Protein AF-A0AAQ3LF01-F1 (afdb_monomer)

Secondary structure (DSSP, 8-state):
---SSSHHHHHTTGGG---------EEEEEEEEE--B-TTSSSBPPTT-EEEEEEESSSS-S--TTTTTT-B-STT-B-SSSS-EEEEEEEEEEESEEEEEEEEEEEEPPTT--TT-EEEEEEESS--TTPBP-TT--EEEE---S--GGGT-SB-SBPPPTT-EEEEP---S---TT---------EEEEEEPPHHHHHHHHHHHHHHHHHHHHHH-

Solvent-accessible surface area (backbone atoms only — not comparable to full-atom values): 11970 Å² total; per-residue (Å²): 140,92,81,79,81,64,70,66,63,59,62,63,56,69,69,66,71,60,81,81,66,76,61,61,47,32,38,28,43,30,43,76,46,37,33,40,34,31,67,85,38,88,45,64,33,56,76,54,16,24,32,36,34,33,34,30,53,79,76,85,64,86,60,47,88,72,47,32,46,71,23,46,46,40,59,79,33,38,40,28,53,86,56,27,31,24,62,40,66,45,48,26,38,85,58,100,39,27,17,40,69,39,67,81,41,76,31,73,52,62,91,75,67,56,72,61,32,40,36,37,38,39,38,34,56,80,44,37,73,65,35,63,38,47,91,86,66,57,59,45,74,49,71,47,87,59,57,40,54,89,15,57,12,74,29,33,41,42,41,63,50,73,59,36,75,38,19,26,50,53,78,33,86,60,50,53,53,89,60,79,92,67,95,39,62,28,61,28,48,37,34,22,46,61,55,67,46,62,61,52,50,54,51,51,52,50,52,54,52,50,54,55,50,53,67,74,74,111

Foldseek 3Di:
DPDDPPVVVVVVVVVPPPPPPPFFKKKKWFWKWAADDFQAASHFFDWQFKKWKKWALPPPDQADLVQQAFWFQEAQTAGNDRRTGTQDIFTWDPPVTTITGRDTDITGDDPRADFFIAMKMKTWRPHHHRDGHHRPTGIDMDFFQDQLVQQVWPGGRTHHDAQDWTFYGDADNHDGHPDDGDGHYGGITIGIHHGPSVVCVVVVVVVVVVVVVVVVVD

Structure (mmCIF, N/CA/C/O backbone):
data_AF-A0AAQ3LF01-F1
#
_entry.id   AF-A0AAQ3LF01-F1
#
loop_
_atom_site.group_PDB
_atom_site.id
_atom_site.type_sy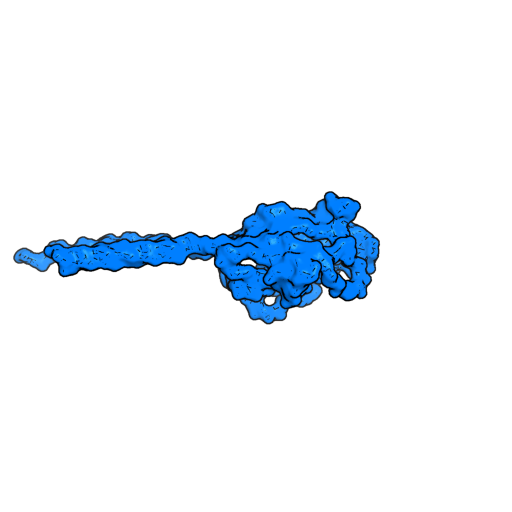mbol
_atom_site.label_atom_id
_atom_site.label_alt_id
_atom_site.label_comp_id
_atom_site.label_asym_id
_atom_site.label_entity_id
_atom_site.label_seq_id
_atom_site.pdbx_PDB_ins_code
_atom_site.Cartn_x
_atom_site.Cartn_y
_atom_site.Cartn_z
_atom_site.occupancy
_atom_site.B_iso_or_equiv
_atom_site.auth_seq_id
_atom_site.auth_comp_id
_atom_site.auth_asym_id
_atom_site.auth_atom_id
_atom_site.pdbx_PDB_model_num
ATOM 1 N N . MET A 1 1 ? -46.010 -28.995 45.633 1.00 47.44 1 MET A N 1
ATOM 2 C CA . MET A 1 1 ? -45.807 -28.608 44.215 1.00 47.44 1 MET A CA 1
ATOM 3 C C . MET A 1 1 ? -44.805 -27.458 44.168 1.00 47.44 1 MET A C 1
ATOM 5 O O . MET A 1 1 ? -45.157 -26.410 44.673 1.00 47.44 1 MET A O 1
ATOM 9 N N . ASN A 1 2 ? -43.569 -27.646 43.674 1.00 51.06 2 ASN A N 1
ATOM 10 C CA . ASN A 1 2 ? -42.539 -26.577 43.636 1.00 51.06 2 ASN A CA 1
ATOM 11 C C . ASN A 1 2 ? -41.349 -26.904 42.687 1.00 51.06 2 ASN A C 1
ATOM 13 O O . ASN A 1 2 ? -40.192 -26.829 43.082 1.00 51.06 2 ASN A O 1
ATOM 17 N N . LYS A 1 3 ? -41.607 -27.328 41.436 1.00 50.34 3 LYS A N 1
ATOM 18 C CA . LYS A 1 3 ? -40.540 -27.738 40.482 1.00 50.34 3 LYS A CA 1
ATOM 19 C C . LYS A 1 3 ? -40.543 -27.039 39.107 1.00 50.34 3 LYS A C 1
ATOM 21 O O . LYS A 1 3 ? -39.706 -27.352 38.274 1.00 50.34 3 LYS A O 1
ATOM 26 N N . VAL A 1 4 ? -41.438 -26.077 38.859 1.00 51.38 4 VAL A N 1
ATOM 27 C CA . VAL A 1 4 ? -41.688 -25.543 37.496 1.00 51.38 4 VAL A CA 1
ATOM 28 C C . VAL A 1 4 ? -40.898 -24.258 37.164 1.00 51.38 4 VAL A C 1
ATOM 30 O O . VAL A 1 4 ? -40.782 -23.889 36.003 1.00 51.38 4 VAL A O 1
ATOM 33 N N . ARG A 1 5 ? -40.300 -23.565 38.147 1.00 50.50 5 ARG A N 1
ATOM 34 C CA . ARG A 1 5 ? -39.713 -22.219 37.935 1.00 50.50 5 ARG A CA 1
ATOM 35 C C . ARG A 1 5 ? -38.258 -22.169 37.435 1.00 50.50 5 ARG A C 1
ATOM 37 O O . ARG A 1 5 ? -37.774 -21.080 37.156 1.00 50.50 5 ARG A O 1
ATOM 44 N N . ILE A 1 6 ? -37.564 -23.303 37.304 1.00 50.16 6 ILE A N 1
ATOM 45 C CA . ILE A 1 6 ? -36.126 -23.331 36.954 1.00 50.16 6 ILE A CA 1
ATOM 46 C C . ILE A 1 6 ? -35.879 -23.357 35.431 1.00 50.16 6 ILE A C 1
ATOM 48 O O . ILE A 1 6 ? -34.899 -22.785 34.963 1.00 50.16 6 ILE A O 1
ATOM 52 N N . PHE A 1 7 ? -36.787 -23.931 34.634 1.00 43.47 7 PHE A N 1
ATOM 53 C CA . PHE A 1 7 ? -36.556 -24.149 33.195 1.00 43.47 7 PHE A CA 1
ATOM 54 C C . PHE A 1 7 ? -36.554 -22.879 32.321 1.00 43.47 7 PHE A C 1
ATOM 56 O O . PHE A 1 7 ? -35.960 -22.879 31.248 1.00 43.47 7 PHE A O 1
ATOM 63 N N . ILE A 1 8 ? -37.172 -21.781 32.770 1.00 48.31 8 ILE A N 1
ATOM 64 C CA . ILE A 1 8 ? -37.288 -20.544 31.970 1.00 48.31 8 ILE A CA 1
ATOM 65 C C . ILE A 1 8 ? -36.003 -19.694 32.026 1.00 48.31 8 ILE A C 1
ATOM 67 O O . ILE A 1 8 ? -35.720 -18.943 31.097 1.00 48.31 8 ILE A O 1
ATOM 71 N N . VAL A 1 9 ? -35.188 -19.823 33.081 1.00 45.91 9 VAL A N 1
ATOM 72 C CA . VAL A 1 9 ? -33.978 -18.995 33.257 1.00 45.91 9 VAL A CA 1
ATOM 73 C C . VAL A 1 9 ? -32.839 -19.433 32.329 1.00 45.91 9 VAL A C 1
ATOM 75 O O . VAL A 1 9 ? -32.085 -18.590 31.855 1.00 45.91 9 VAL A O 1
ATOM 78 N N . VAL A 1 10 ? -32.740 -20.729 32.016 1.00 44.75 10 VAL A N 1
ATOM 79 C CA . VAL A 1 10 ? -31.671 -21.271 31.156 1.00 44.75 10 VAL A CA 1
ATOM 80 C C . VAL A 1 10 ? -31.898 -20.914 29.682 1.00 44.75 10 VAL A C 1
ATOM 82 O O . VAL A 1 10 ? -30.961 -20.530 28.990 1.00 44.75 10 VAL A O 1
ATOM 85 N N . SER A 1 11 ? -33.148 -20.949 29.205 1.00 43.66 11 SER A N 1
ATOM 86 C CA . SER A 1 11 ? -33.450 -20.688 27.788 1.00 43.66 11 SER A CA 1
ATOM 87 C C . SER A 1 11 ? -33.243 -19.227 27.364 1.00 43.66 11 SER A C 1
ATOM 89 O O . SER A 1 11 ? -33.043 -18.968 26.182 1.00 43.66 11 SER A O 1
ATOM 91 N N . ALA A 1 12 ? -33.267 -18.278 28.307 1.00 45.38 12 ALA A N 1
ATOM 92 C CA . ALA A 1 12 ? -32.957 -16.872 28.041 1.00 45.38 12 ALA A CA 1
ATOM 93 C C . ALA A 1 12 ? -31.443 -16.596 27.939 1.00 45.38 12 ALA A C 1
ATOM 95 O O . ALA A 1 12 ? -31.053 -15.566 27.398 1.00 45.38 12 ALA A O 1
ATOM 96 N N . LEU A 1 13 ? -30.594 -17.504 28.436 1.00 43.69 13 LEU A N 1
ATOM 97 C CA . LEU A 1 13 ? -29.137 -17.359 28.390 1.00 43.69 13 LEU A CA 1
ATOM 98 C C . LEU A 1 13 ? -28.559 -17.812 27.036 1.00 43.69 13 LEU A C 1
ATOM 100 O O . LEU A 1 13 ? -27.610 -17.213 26.543 1.00 43.69 13 LEU A O 1
ATOM 104 N N . CYS A 1 14 ? -29.169 -18.811 26.386 1.00 44.84 14 CYS A N 1
ATOM 105 C CA . CYS A 1 14 ? -28.738 -19.290 25.064 1.00 44.84 14 CYS A CA 1
ATOM 106 C C . CYS A 1 14 ? -29.058 -18.326 23.906 1.00 44.84 14 CYS A C 1
ATOM 108 O O . CYS A 1 14 ? -28.430 -18.422 22.858 1.00 44.84 14 CYS A O 1
ATOM 110 N N . ALA A 1 15 ? -29.987 -17.380 24.085 1.00 46.41 15 ALA A N 1
ATOM 111 C CA . ALA A 1 15 ? -30.267 -16.331 23.096 1.00 46.41 15 ALA A CA 1
ATOM 112 C C . ALA A 1 15 ? -29.264 -15.157 23.151 1.00 46.41 15 ALA A C 1
ATOM 114 O O . ALA A 1 15 ? -29.342 -14.248 22.331 1.00 46.41 15 ALA A O 1
ATOM 115 N N . ALA A 1 16 ? -28.327 -15.173 24.109 1.00 47.78 16 ALA A N 1
ATOM 116 C CA . ALA A 1 16 ? -27.256 -14.187 24.247 1.00 47.78 16 ALA A CA 1
ATOM 117 C C . ALA A 1 16 ? -25.940 -14.614 23.564 1.00 47.78 16 ALA A C 1
ATOM 119 O O . ALA A 1 16 ? -24.917 -13.961 23.761 1.00 47.78 16 ALA A O 1
ATOM 120 N N . PHE A 1 17 ? -25.972 -15.637 22.698 1.00 48.19 17 PHE A N 1
ATOM 121 C CA . PHE A 1 17 ? -25.045 -15.713 21.561 1.00 48.19 17 PHE A CA 1
ATOM 122 C C . PHE A 1 17 ? -25.410 -14.600 20.564 1.00 48.19 17 PHE A C 1
ATOM 124 O O . PHE A 1 17 ? -25.912 -14.837 19.466 1.00 48.19 17 PHE A O 1
ATOM 131 N N . ALA A 1 18 ? -25.190 -13.353 20.988 1.00 52.19 18 ALA A N 1
ATOM 132 C CA . ALA A 1 18 ? -25.057 -12.248 20.060 1.00 52.19 18 ALA A CA 1
ATOM 133 C C . ALA A 1 18 ? -23.929 -12.628 19.101 1.00 52.19 18 ALA A C 1
ATOM 135 O O . ALA A 1 18 ? -22.863 -13.052 19.553 1.00 52.19 18 ALA A O 1
ATOM 136 N N . ALA A 1 19 ? -24.180 -12.519 17.797 1.00 49.56 19 ALA A N 1
ATOM 137 C CA . ALA A 1 19 ? -23.127 -12.689 16.815 1.00 49.56 19 ALA A CA 1
ATOM 138 C C . ALA A 1 19 ? -22.004 -11.713 17.180 1.00 49.56 19 ALA A C 1
ATOM 140 O O . ALA A 1 19 ? -22.209 -10.496 17.162 1.00 49.56 19 ALA A O 1
ATOM 141 N N . ILE A 1 20 ? -20.843 -12.258 17.549 1.00 53.09 20 ILE A N 1
ATOM 142 C CA . ILE A 1 20 ? -19.604 -11.494 17.610 1.00 53.09 20 ILE A CA 1
ATOM 143 C C . ILE A 1 20 ? -19.247 -11.246 16.150 1.00 53.09 20 ILE A C 1
ATOM 145 O O . ILE A 1 20 ? -18.469 -11.976 15.546 1.00 53.09 20 ILE A O 1
ATOM 149 N N . ASN A 1 21 ? -19.911 -10.251 15.567 1.00 52.84 21 ASN A N 1
ATOM 150 C CA . ASN A 1 21 ? -19.419 -9.607 14.373 1.00 52.84 21 ASN A CA 1
ATOM 151 C C . ASN A 1 21 ? -18.130 -8.932 14.830 1.00 52.84 21 ASN A C 1
ATOM 153 O O . ASN A 1 21 ? -18.184 -7.888 15.484 1.00 52.84 21 ASN A O 1
ATOM 157 N N . THR A 1 22 ? -16.996 -9.573 14.556 1.00 56.66 22 THR A N 1
ATOM 158 C CA . THR A 1 22 ? -15.714 -8.883 14.495 1.00 56.66 22 THR A CA 1
ATOM 159 C C . THR A 1 22 ? -15.931 -7.733 13.527 1.00 56.66 22 THR A C 1
ATOM 161 O O . THR A 1 22 ? -16.171 -7.951 12.338 1.00 56.66 22 THR A O 1
ATOM 164 N N . ALA A 1 23 ? -15.994 -6.512 14.054 1.00 59.47 23 ALA A N 1
ATOM 165 C CA . ALA A 1 23 ? -15.881 -5.373 13.174 1.00 59.47 23 ALA A CA 1
ATOM 166 C C . ALA A 1 23 ? -14.466 -5.431 12.599 1.00 59.47 23 ALA A C 1
ATOM 168 O O . ALA A 1 23 ? -13.527 -5.833 13.279 1.00 59.47 23 ALA A O 1
ATOM 169 N N . GLN A 1 24 ? -14.368 -5.149 11.311 1.00 66.88 24 GLN A N 1
ATOM 170 C CA . GLN A 1 24 ? -13.097 -5.013 10.631 1.00 66.88 24 GLN A CA 1
ATOM 171 C C . GLN A 1 24 ? -12.939 -3.525 10.374 1.00 66.88 24 GLN A C 1
ATOM 173 O O . GLN A 1 24 ? -13.853 -2.892 9.826 1.00 66.88 24 GLN A O 1
ATOM 178 N N . ALA A 1 25 ? -11.817 -2.965 10.811 1.00 72.50 25 ALA A N 1
ATOM 179 C CA . ALA A 1 25 ? -11.461 -1.599 10.487 1.00 72.50 25 ALA A CA 1
ATOM 180 C C . ALA A 1 25 ? -11.386 -1.437 8.958 1.00 72.50 25 ALA A C 1
ATOM 182 O O . ALA A 1 25 ? -10.951 -2.330 8.228 1.00 72.50 25 ALA A O 1
ATOM 183 N N . ILE A 1 26 ? -11.846 -0.291 8.459 1.00 76.12 26 ILE A N 1
ATOM 184 C CA . ILE A 1 26 ? -11.789 0.045 7.033 1.00 76.12 26 ILE A CA 1
ATOM 185 C C . ILE A 1 26 ? -10.922 1.284 6.898 1.00 76.12 26 ILE A C 1
ATOM 187 O O . ILE A 1 26 ? -11.246 2.313 7.489 1.00 76.12 26 ILE A O 1
ATOM 191 N N . VAL A 1 27 ? -9.871 1.201 6.089 1.00 75.06 27 VAL A N 1
ATOM 192 C CA . VAL A 1 27 ? -9.033 2.338 5.701 1.00 75.06 27 VAL A CA 1
ATOM 193 C C . VAL A 1 27 ? -9.323 2.662 4.242 1.00 75.06 27 VAL A C 1
ATOM 195 O O . VAL A 1 27 ? -9.198 1.798 3.378 1.00 75.06 27 VAL A O 1
ATOM 198 N N . SER A 1 28 ? -9.722 3.898 3.936 1.00 74.12 28 SER A N 1
ATOM 199 C CA . SER A 1 28 ? -9.759 4.348 2.539 1.00 74.12 28 SER A CA 1
ATOM 200 C C . SER A 1 28 ? -8.412 4.923 2.121 1.00 74.12 28 SER A C 1
ATOM 202 O O . SER A 1 28 ? -7.789 5.624 2.907 1.00 74.12 28 SER A O 1
ATOM 204 N N . PHE A 1 29 ? -7.971 4.629 0.900 1.00 69.88 29 PHE A N 1
ATOM 205 C CA . PHE A 1 29 ? -6.814 5.255 0.263 1.00 69.88 29 PHE A CA 1
ATOM 206 C C . PHE A 1 29 ? -7.295 6.079 -0.934 1.00 69.88 29 PHE A C 1
ATOM 208 O O . PHE A 1 29 ? -8.086 5.591 -1.745 1.00 69.88 29 PHE A O 1
ATOM 215 N N . GLN A 1 30 ? -6.808 7.311 -1.070 1.00 74.19 30 GLN A N 1
ATOM 216 C CA . GLN A 1 30 ? -7.073 8.173 -2.223 1.00 74.19 30 GLN A CA 1
ATOM 217 C C . GLN A 1 30 ? -5.814 8.962 -2.574 1.00 74.19 30 GLN A C 1
ATOM 219 O O . GLN A 1 30 ? -5.325 9.710 -1.734 1.00 74.19 30 GLN A O 1
ATOM 224 N N . GLY A 1 31 ? -5.324 8.848 -3.808 1.00 67.25 31 GLY A N 1
ATOM 225 C CA . GLY A 1 31 ? -4.137 9.576 -4.255 1.00 67.25 31 GLY A CA 1
ATOM 226 C C . GLY A 1 31 ? -3.801 9.354 -5.727 1.00 67.25 31 GLY A C 1
ATOM 227 O O . GLY A 1 31 ? -4.332 8.452 -6.368 1.00 67.25 31 GLY A O 1
ATOM 228 N N . GLN A 1 32 ? -2.910 10.173 -6.275 1.00 66.50 32 GLN A N 1
ATOM 229 C CA . GLN A 1 32 ? -2.355 9.996 -7.616 1.00 66.50 32 GLN A CA 1
ATOM 230 C C . GLN A 1 32 ? -0.847 10.154 -7.536 1.00 66.50 32 GLN A C 1
ATOM 232 O O . GLN A 1 32 ? -0.340 11.081 -6.913 1.00 66.50 32 GLN A O 1
ATOM 237 N N . PHE A 1 33 ? -0.144 9.230 -8.170 1.00 73.31 33 PHE A N 1
ATOM 238 C CA . PHE A 1 33 ? 1.301 9.115 -8.123 1.00 73.31 33 PHE A CA 1
ATOM 239 C C . PHE A 1 33 ? 1.759 9.064 -9.578 1.00 73.31 33 PHE A C 1
ATOM 241 O O . PHE A 1 33 ? 1.265 8.227 -10.320 1.00 73.31 33 PHE A O 1
ATOM 248 N N . ALA A 1 34 ? 2.659 9.930 -10.028 1.00 64.94 34 ALA A N 1
ATOM 249 C CA . ALA A 1 34 ? 3.043 10.003 -11.441 1.00 64.94 34 ALA A CA 1
ATOM 250 C C . ALA A 1 34 ? 4.561 10.048 -11.604 1.00 64.94 34 ALA A C 1
ATOM 252 O O . ALA A 1 34 ? 5.263 10.437 -10.672 1.00 64.94 34 ALA A O 1
ATOM 253 N N . ASN A 1 35 ? 5.044 9.756 -12.815 1.00 68.50 35 ASN A N 1
ATOM 254 C CA . ASN A 1 35 ? 6.462 9.806 -13.188 1.00 68.50 35 ASN A CA 1
ATOM 255 C C . ASN A 1 35 ? 7.287 8.724 -12.455 1.00 68.50 35 ASN A C 1
ATOM 257 O O . ASN A 1 35 ? 8.313 8.999 -11.823 1.00 68.50 35 ASN A O 1
ATOM 261 N N . PHE A 1 36 ? 6.795 7.482 -12.519 1.00 70.69 36 PHE A N 1
ATOM 262 C CA . PHE A 1 36 ? 7.560 6.301 -12.115 1.00 70.69 36 PHE A CA 1
ATOM 263 C C . PHE A 1 36 ? 8.457 5.861 -13.256 1.00 70.69 36 PHE A C 1
ATOM 265 O O . PHE A 1 36 ? 8.028 5.826 -14.409 1.00 70.69 36 PHE A O 1
ATOM 272 N N . PHE A 1 37 ? 9.663 5.446 -12.899 1.00 68.94 37 PHE A N 1
ATOM 273 C CA . PHE A 1 37 ? 10.651 4.914 -13.820 1.00 68.94 37 PHE A CA 1
ATOM 274 C C . PHE A 1 37 ? 10.965 3.460 -13.455 1.00 68.94 37 PHE A C 1
ATOM 276 O O . PHE A 1 37 ? 10.740 3.033 -12.317 1.00 68.94 37 PHE A O 1
ATOM 283 N N . GLU A 1 38 ? 11.475 2.703 -14.421 1.00 74.06 38 GLU A N 1
ATOM 284 C CA . GLU A 1 38 ? 12.103 1.397 -14.189 1.00 74.06 38 GLU A CA 1
ATOM 285 C C . GLU A 1 38 ? 13.189 1.516 -13.102 1.00 74.06 38 GLU A C 1
ATOM 287 O O . GLU A 1 38 ? 13.920 2.504 -13.061 1.00 74.06 38 GLU A O 1
ATOM 292 N N . SER A 1 39 ? 13.340 0.530 -12.211 1.00 65.88 39 SER A N 1
ATOM 293 C CA . SER A 1 39 ? 14.222 0.627 -11.030 1.00 65.88 39 SER A CA 1
ATOM 294 C C . SER A 1 39 ? 15.703 0.835 -11.366 1.00 65.88 39 SER A C 1
ATOM 296 O O . SER A 1 39 ? 16.489 1.231 -10.499 1.00 65.88 39 SER A O 1
ATOM 298 N N . ASN A 1 40 ? 16.089 0.578 -12.618 1.00 68.62 40 ASN A N 1
ATOM 299 C CA . ASN A 1 40 ? 17.456 0.632 -13.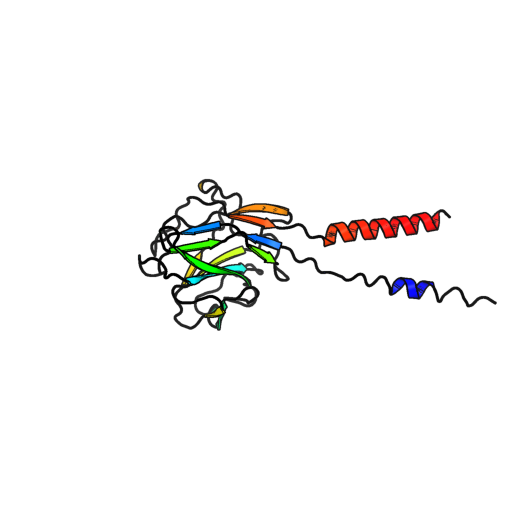117 1.00 68.62 40 ASN A CA 1
ATOM 300 C C . ASN A 1 40 ? 17.653 1.548 -14.353 1.00 68.62 40 ASN A C 1
ATOM 302 O O . ASN A 1 40 ? 18.806 1.761 -14.743 1.00 68.62 40 ASN A O 1
ATOM 306 N N . THR A 1 41 ? 16.597 2.139 -14.940 1.00 70.44 41 THR A N 1
ATOM 307 C CA . THR A 1 41 ? 16.708 3.084 -16.074 1.00 70.44 41 THR A CA 1
ATOM 308 C C . THR A 1 41 ? 15.884 4.368 -15.893 1.00 70.44 41 THR A C 1
ATOM 310 O O . THR A 1 41 ? 14.932 4.427 -15.129 1.00 70.44 41 THR A O 1
ATOM 313 N N . THR A 1 42 ? 16.207 5.430 -16.638 1.00 72.56 42 THR A N 1
ATOM 314 C CA . THR A 1 42 ? 15.365 6.642 -16.709 1.00 72.56 42 THR A CA 1
ATOM 315 C C . THR A 1 42 ? 14.217 6.500 -17.720 1.00 72.56 42 THR A C 1
ATOM 317 O O . THR A 1 42 ? 13.840 7.487 -18.352 1.00 72.56 42 THR A O 1
ATOM 320 N N . THR A 1 43 ? 13.721 5.283 -17.948 1.00 80.75 43 THR A N 1
ATOM 321 C CA . THR A 1 43 ? 12.565 5.004 -18.812 1.00 80.75 43 THR A CA 1
ATOM 322 C C . THR A 1 43 ? 11.312 4.961 -17.953 1.00 80.75 43 THR A C 1
ATOM 324 O O . THR A 1 43 ? 11.320 4.324 -16.900 1.00 80.75 43 THR A O 1
ATOM 327 N N . ASP A 1 44 ? 10.253 5.643 -18.387 1.00 83.00 44 ASP A N 1
ATOM 328 C CA . ASP A 1 44 ? 8.935 5.567 -17.762 1.00 83.00 44 ASP A CA 1
ATOM 329 C C . ASP A 1 44 ? 8.511 4.104 -17.583 1.00 83.00 44 ASP A C 1
ATOM 331 O O . ASP A 1 44 ? 8.657 3.280 -18.491 1.00 83.00 44 ASP A O 1
ATOM 335 N N . LEU A 1 45 ? 7.933 3.800 -16.424 1.00 86.94 45 LEU A N 1
ATOM 336 C CA . LEU A 1 45 ? 7.388 2.486 -16.114 1.00 86.94 45 LEU A CA 1
ATOM 337 C C . LEU A 1 45 ? 6.383 2.052 -17.213 1.00 86.94 45 LEU A C 1
ATOM 339 O O . LEU A 1 45 ? 5.641 2.895 -17.727 1.00 86.94 45 LEU A O 1
ATOM 343 N N . PRO A 1 46 ? 6.289 0.765 -17.593 1.00 91.62 46 PRO A N 1
ATOM 344 C CA . PRO A 1 46 ? 5.281 0.335 -18.561 1.00 91.62 46 PRO A CA 1
ATOM 345 C C . PRO A 1 46 ? 3.843 0.525 -18.046 1.00 91.62 46 PRO A C 1
ATOM 347 O O . PRO A 1 46 ? 3.587 0.493 -16.843 1.00 91.62 46 PRO A O 1
ATOM 350 N N . LEU A 1 47 ? 2.878 0.709 -18.953 1.00 94.06 47 LEU A N 1
ATOM 351 C CA . LEU A 1 47 ? 1.452 0.821 -18.608 1.00 94.06 47 LEU A CA 1
ATOM 352 C C . LEU A 1 47 ? 0.832 -0.547 -18.269 1.00 94.06 47 LEU A C 1
ATOM 354 O O . LEU A 1 47 ? 1.140 -1.550 -18.913 1.00 94.06 47 LEU A O 1
ATOM 358 N N . GLY A 1 48 ? -0.101 -0.573 -17.313 1.00 95.19 48 GLY A N 1
ATOM 359 C CA . GLY A 1 48 ? -0.814 -1.776 -16.873 1.00 95.19 48 GLY A CA 1
ATOM 360 C C . GLY A 1 48 ? -0.057 -2.674 -15.884 1.00 95.19 48 GLY A C 1
ATOM 361 O O . GLY A 1 48 ? -0.556 -3.752 -15.560 1.00 95.19 48 GLY A O 1
ATOM 362 N N . VAL A 1 49 ? 1.117 -2.260 -15.397 1.00 95.50 49 VAL A N 1
ATOM 363 C CA . VAL A 1 49 ? 1.900 -3.024 -14.408 1.00 95.50 49 VAL A CA 1
ATOM 364 C C . VAL A 1 49 ? 1.416 -2.763 -12.981 1.00 95.50 49 VAL A C 1
ATOM 366 O O . VAL A 1 49 ? 0.695 -1.802 -12.724 1.00 95.50 49 VAL A O 1
ATOM 369 N N . ALA A 1 50 ? 1.767 -3.643 -12.049 1.00 95.69 50 ALA A N 1
ATOM 370 C CA . ALA A 1 50 ? 1.247 -3.654 -10.691 1.00 95.69 50 ALA A CA 1
ATOM 371 C C . ALA A 1 50 ? 1.997 -2.699 -9.750 1.00 95.69 50 ALA A C 1
ATOM 373 O O . ALA A 1 50 ? 3.222 -2.747 -9.624 1.00 95.69 50 ALA A O 1
ATOM 374 N N . GLY A 1 51 ? 1.219 -1.906 -9.020 1.00 93.62 51 GLY A N 1
ATOM 375 C CA . GLY A 1 51 ? 1.605 -1.227 -7.790 1.00 93.62 51 GLY A CA 1
ATOM 376 C C . GLY A 1 51 ? 0.851 -1.846 -6.615 1.00 93.62 51 GLY A C 1
ATOM 377 O O . GLY A 1 51 ? -0.303 -2.248 -6.764 1.00 93.62 51 GLY A O 1
ATOM 378 N N . VAL A 1 52 ? 1.492 -1.975 -5.459 1.00 94.00 52 VAL A N 1
ATOM 379 C CA . VAL A 1 52 ? 1.006 -2.805 -4.350 1.00 94.00 52 VAL A CA 1
ATOM 380 C C . VAL A 1 52 ? 1.232 -2.088 -3.025 1.00 94.00 52 VAL A C 1
ATOM 382 O O . VAL A 1 52 ? 2.375 -1.842 -2.642 1.00 94.00 52 VAL A O 1
ATOM 385 N N . PHE A 1 53 ? 0.146 -1.778 -2.315 1.00 93.19 53 PHE A N 1
ATOM 386 C CA . PHE A 1 53 ? 0.208 -1.299 -0.932 1.00 93.19 53 PHE A CA 1
ATOM 387 C C . PHE A 1 53 ? 0.331 -2.486 0.001 1.00 93.19 53 PHE A C 1
ATOM 389 O O . PHE A 1 53 ? -0.458 -3.426 -0.098 1.00 93.19 53 PHE A O 1
ATOM 396 N N . VAL A 1 54 ? 1.298 -2.418 0.905 1.00 94.56 54 VAL A N 1
ATOM 397 C CA . VAL A 1 54 ? 1.607 -3.465 1.876 1.00 94.56 54 VAL A CA 1
ATOM 398 C C . VAL A 1 54 ? 1.639 -2.844 3.263 1.00 94.56 54 VAL A C 1
ATOM 400 O O . VAL A 1 54 ? 2.107 -1.715 3.407 1.00 94.56 54 VAL A O 1
ATOM 403 N N . VAL A 1 55 ? 1.156 -3.571 4.265 1.00 95.81 55 VAL A N 1
ATOM 404 C CA . VAL A 1 55 ? 1.321 -3.223 5.680 1.00 95.81 55 VAL A CA 1
ATOM 405 C C . VAL A 1 55 ? 2.157 -4.280 6.389 1.00 95.81 55 VAL A C 1
ATOM 407 O O . VAL A 1 55 ? 1.906 -5.472 6.217 1.00 95.81 55 VAL A O 1
ATOM 410 N N . ASP A 1 56 ? 3.136 -3.843 7.173 1.00 96.44 56 ASP A N 1
ATOM 411 C CA . ASP A 1 56 ? 3.895 -4.689 8.091 1.00 96.44 56 ASP A CA 1
ATOM 412 C C . ASP A 1 56 ? 3.207 -4.694 9.464 1.00 96.44 56 ASP A C 1
ATOM 414 O O . ASP A 1 56 ? 3.181 -3.681 10.162 1.00 96.44 56 ASP A O 1
ATOM 418 N N . LYS A 1 57 ? 2.658 -5.857 9.834 1.00 95.50 57 LYS A N 1
ATOM 419 C CA . LYS A 1 57 ? 1.935 -6.101 11.096 1.00 95.50 57 LYS A CA 1
ATOM 420 C C . LYS A 1 57 ? 2.837 -6.334 12.310 1.00 95.50 57 LYS A C 1
ATOM 422 O O . LYS A 1 57 ? 2.361 -6.342 13.442 1.00 95.50 57 LYS A O 1
ATOM 427 N N . ASN A 1 58 ? 4.113 -6.646 12.089 1.00 94.50 58 ASN A N 1
ATOM 428 C CA . ASN A 1 58 ? 5.032 -7.096 13.138 1.00 94.50 58 ASN A CA 1
ATOM 429 C C . ASN A 1 58 ? 6.163 -6.093 13.411 1.00 94.50 58 ASN A C 1
ATOM 431 O O . ASN A 1 58 ? 6.808 -6.185 14.461 1.00 94.50 58 ASN A O 1
ATOM 435 N N . GLY A 1 59 ? 6.410 -5.154 12.494 1.00 93.62 59 GLY A N 1
ATOM 436 C CA . GLY A 1 59 ? 7.517 -4.201 12.570 1.00 93.62 59 GLY A CA 1
ATOM 437 C C . GLY A 1 59 ? 8.883 -4.857 12.343 1.00 93.62 59 GLY A C 1
ATOM 438 O O . GLY A 1 59 ? 9.876 -4.418 12.932 1.00 93.62 59 GLY A O 1
ATOM 439 N N . ASP A 1 60 ? 8.943 -5.941 11.559 1.00 91.62 60 ASP A N 1
ATOM 440 C CA . ASP A 1 60 ? 10.196 -6.613 11.175 1.00 91.62 60 ASP A CA 1
ATOM 441 C C . ASP A 1 60 ? 10.728 -6.174 9.793 1.00 91.62 60 ASP A C 1
ATOM 443 O O . ASP A 1 60 ? 11.888 -6.439 9.449 1.00 91.62 60 ASP A O 1
ATOM 447 N N . GLY A 1 61 ? 9.931 -5.388 9.069 1.00 92.12 61 GLY A N 1
ATOM 448 C CA . GLY A 1 61 ? 10.231 -4.735 7.807 1.00 92.12 61 GLY A CA 1
ATOM 449 C C . GLY A 1 61 ? 9.671 -5.460 6.581 1.00 92.12 61 GLY A C 1
ATOM 450 O O . GLY A 1 61 ? 9.275 -6.620 6.595 1.00 92.12 61 GLY A O 1
ATOM 451 N N . PHE A 1 62 ? 9.734 -4.781 5.436 1.00 91.69 62 PHE A N 1
ATOM 452 C CA . PHE A 1 62 ? 9.180 -5.251 4.156 1.00 91.69 62 PHE A CA 1
ATOM 453 C C . PHE A 1 62 ? 10.048 -6.308 3.433 1.00 91.69 62 PHE A C 1
ATOM 455 O O . PHE A 1 62 ? 10.045 -6.410 2.203 1.00 91.69 62 PHE A O 1
ATOM 462 N N . GLY A 1 63 ? 10.827 -7.087 4.189 1.00 88.25 63 GLY A N 1
ATOM 463 C CA . GLY A 1 63 ? 11.690 -8.159 3.694 1.00 88.25 63 GLY A CA 1
ATOM 464 C C . GLY A 1 63 ? 12.766 -7.735 2.681 1.00 88.25 63 GLY A C 1
ATOM 465 O O . GLY A 1 63 ? 13.368 -6.666 2.772 1.00 88.25 63 GLY A O 1
ATOM 466 N N . ASN A 1 64 ? 13.093 -8.631 1.743 1.00 82.19 64 ASN A N 1
ATOM 467 C CA . ASN A 1 64 ? 14.131 -8.425 0.727 1.00 82.19 64 ASN A CA 1
ATOM 468 C C . ASN A 1 64 ? 13.798 -9.137 -0.601 1.00 82.19 64 ASN A C 1
ATOM 470 O O . ASN A 1 64 ? 12.826 -9.885 -0.703 1.00 82.19 64 ASN A O 1
ATOM 474 N N . THR A 1 65 ? 14.656 -8.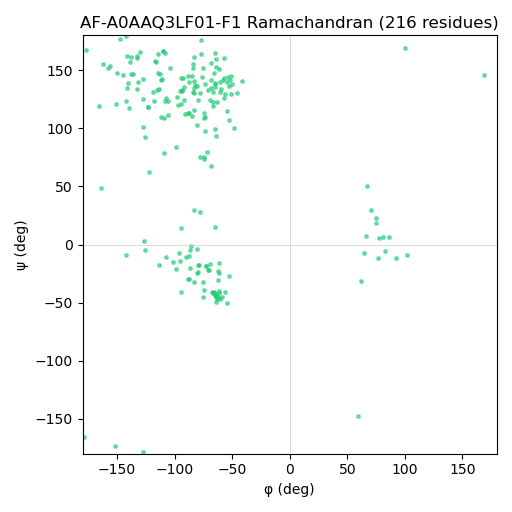958 -1.611 1.00 76.00 65 THR A N 1
ATOM 475 C CA . THR A 1 65 ? 14.489 -9.504 -2.975 1.00 76.00 65 THR A CA 1
ATOM 476 C C . THR A 1 65 ? 14.239 -11.015 -3.034 1.00 76.00 65 THR A C 1
ATOM 478 O O . THR A 1 65 ? 13.611 -11.489 -3.978 1.00 76.00 65 THR A O 1
ATOM 481 N N . THR A 1 66 ? 14.716 -11.789 -2.053 1.00 83.50 66 THR A N 1
ATOM 482 C CA . THR A 1 66 ? 14.495 -13.243 -1.999 1.00 83.50 66 THR A CA 1
ATOM 483 C C . THR A 1 66 ? 13.196 -13.622 -1.296 1.00 83.50 66 THR A C 1
ATOM 485 O O . THR A 1 66 ? 12.599 -14.630 -1.667 1.00 83.50 66 THR A O 1
ATOM 488 N N . SER A 1 67 ? 12.729 -12.826 -0.327 1.00 88.69 67 SER A N 1
ATOM 489 C CA . SER A 1 67 ? 11.517 -13.136 0.439 1.00 88.69 67 SER A CA 1
ATOM 490 C C . SER A 1 67 ? 10.228 -12.797 -0.310 1.00 88.69 67 SER A C 1
ATOM 492 O O . SER A 1 67 ? 9.200 -13.416 -0.055 1.00 88.69 67 SER A O 1
ATOM 494 N N . ILE A 1 68 ? 10.268 -11.870 -1.275 1.00 91.88 68 ILE A N 1
ATOM 495 C CA . ILE A 1 68 ? 9.103 -11.557 -2.122 1.00 91.88 68 ILE A CA 1
ATOM 496 C C . ILE A 1 68 ? 8.778 -12.651 -3.153 1.00 91.88 68 ILE A C 1
ATOM 498 O O . ILE A 1 68 ? 7.661 -12.686 -3.669 1.00 91.88 68 ILE A O 1
ATOM 502 N N . VAL A 1 69 ? 9.715 -13.548 -3.473 1.00 92.38 69 VAL A N 1
ATOM 503 C CA . VAL A 1 69 ? 9.533 -14.569 -4.518 1.00 92.38 69 VAL A CA 1
ATOM 504 C C . VAL A 1 69 ? 8.460 -15.584 -4.112 1.00 92.38 69 VAL A C 1
ATOM 506 O O . VAL A 1 69 ? 8.497 -16.150 -3.025 1.00 92.38 69 VAL A O 1
ATOM 509 N N . GLY A 1 70 ? 7.521 -15.853 -5.019 1.00 95.62 70 GLY A N 1
ATOM 510 C CA . GLY A 1 70 ? 6.366 -16.726 -4.793 1.00 95.62 70 GLY A CA 1
ATOM 511 C C . GLY A 1 70 ? 5.110 -15.995 -4.312 1.00 95.62 70 GLY A C 1
ATOM 512 O O . GLY A 1 70 ? 4.029 -16.579 -4.361 1.00 95.62 70 GLY A O 1
ATOM 513 N N . SER A 1 71 ? 5.218 -14.722 -3.917 1.00 96.69 71 SER A N 1
ATOM 514 C CA . SER A 1 71 ? 4.066 -13.895 -3.533 1.00 96.69 71 SER A CA 1
ATOM 515 C C . SER A 1 71 ? 3.148 -13.662 -4.735 1.00 96.69 71 SER A C 1
ATOM 517 O O . SER A 1 71 ? 3.626 -13.413 -5.843 1.00 96.69 71 SER A O 1
ATOM 519 N N . VAL A 1 72 ? 1.830 -13.720 -4.534 1.00 97.88 72 VAL A N 1
ATOM 520 C CA . VAL A 1 72 ? 0.831 -13.455 -5.584 1.00 97.88 72 VAL A CA 1
ATOM 521 C C . VAL A 1 72 ? 0.208 -12.087 -5.340 1.00 97.88 72 VAL A C 1
ATOM 523 O O . VAL A 1 72 ? -0.345 -11.855 -4.266 1.00 97.88 72 VAL A O 1
ATOM 526 N N . LEU A 1 73 ? 0.288 -11.199 -6.335 1.00 97.38 73 LEU A N 1
ATOM 527 C CA . LEU A 1 73 ? -0.091 -9.787 -6.229 1.00 97.38 73 LEU A CA 1
ATOM 528 C C . LEU A 1 73 ? -1.618 -9.594 -6.208 1.00 97.38 73 LEU A C 1
ATOM 530 O O . LEU A 1 73 ? -2.215 -9.143 -7.187 1.00 97.38 73 LEU A O 1
ATOM 534 N N . THR A 1 74 ? -2.250 -9.941 -5.089 1.00 96.69 74 THR A N 1
ATOM 535 C CA . THR A 1 74 ? -3.699 -9.848 -4.854 1.00 96.69 74 THR A CA 1
ATOM 536 C C . THR A 1 74 ? -3.947 -9.378 -3.418 1.00 96.69 74 THR A C 1
ATOM 538 O O . THR A 1 74 ? -3.267 -9.836 -2.503 1.00 96.69 74 THR A O 1
ATOM 541 N N . THR A 1 75 ? -4.925 -8.491 -3.210 1.00 94.81 75 THR A N 1
ATOM 542 C CA . THR A 1 75 ? -5.336 -8.024 -1.873 1.00 94.81 75 THR A CA 1
ATOM 543 C C . THR A 1 75 ? -5.652 -9.179 -0.919 1.00 94.81 75 THR A C 1
ATOM 545 O O . THR A 1 75 ? -6.321 -10.138 -1.308 1.00 94.81 75 THR A O 1
ATOM 548 N N . GLY A 1 76 ? -5.182 -9.069 0.326 1.00 94.12 76 GLY A N 1
ATOM 549 C CA . GLY A 1 76 ? -5.331 -10.070 1.386 1.00 94.12 76 GLY A CA 1
ATOM 550 C C . GLY A 1 76 ? -4.305 -11.210 1.352 1.00 94.12 76 GLY A C 1
ATOM 551 O O . GLY A 1 76 ? -4.283 -12.025 2.272 1.00 94.12 76 GLY A O 1
ATOM 552 N N . ASN A 1 77 ? -3.444 -11.290 0.330 1.00 96.50 77 ASN A N 1
ATOM 553 C CA . ASN A 1 77 ? -2.273 -12.172 0.362 1.00 96.50 77 ASN A CA 1
ATOM 554 C C . ASN A 1 77 ? -1.103 -11.495 1.085 1.00 96.50 77 ASN A C 1
ATOM 556 O O . ASN A 1 77 ? -0.975 -10.272 1.054 1.00 96.50 77 ASN A O 1
ATOM 560 N N . SER A 1 78 ? -0.190 -12.295 1.634 1.00 96.12 78 SER A N 1
ATOM 561 C CA . SER A 1 78 ? 1.097 -11.803 2.130 1.00 96.12 78 SER A CA 1
ATOM 562 C C . SER A 1 78 ? 2.142 -11.686 1.007 1.00 96.12 78 SER A C 1
ATOM 564 O O . SER A 1 78 ? 2.108 -12.430 0.019 1.00 96.12 78 SER A O 1
ATOM 566 N N . ILE A 1 79 ? 3.095 -10.770 1.171 1.00 95.56 79 ILE A N 1
ATOM 567 C CA . ILE A 1 79 ? 4.270 -10.562 0.312 1.00 95.56 79 ILE A CA 1
ATOM 568 C C . ILE A 1 79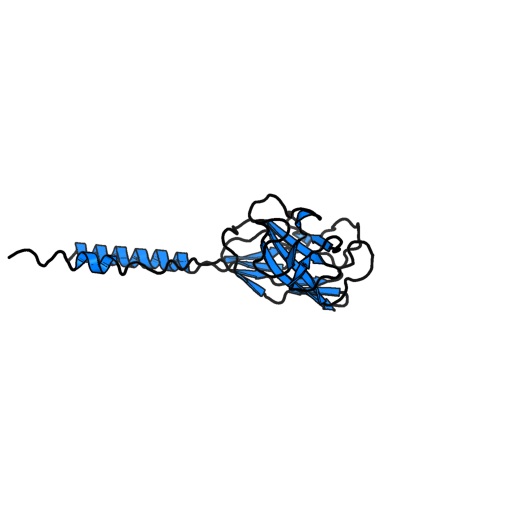 ? 5.501 -10.347 1.189 1.00 95.56 79 ILE A C 1
ATOM 570 O O . ILE A 1 79 ? 5.381 -9.789 2.261 1.00 95.56 79 ILE A O 1
ATOM 574 N N . ALA A 1 80 ? 6.690 -10.782 0.768 1.00 90.88 80 ALA A N 1
ATOM 575 C CA . ALA A 1 80 ? 7.943 -10.630 1.534 1.00 90.88 80 ALA A CA 1
ATOM 576 C C . ALA A 1 80 ? 8.029 -11.386 2.882 1.00 90.88 80 ALA A C 1
ATOM 578 O O . ALA A 1 80 ? 9.111 -11.429 3.469 1.00 90.88 80 ALA A O 1
ATOM 579 N N . GLY A 1 81 ? 6.938 -12.005 3.337 1.00 89.31 81 GLY A N 1
ATOM 580 C CA . GLY A 1 81 ? 6.775 -12.643 4.641 1.00 89.31 81 GLY A CA 1
ATOM 581 C C . GLY A 1 81 ? 5.382 -13.270 4.774 1.00 89.31 81 GLY A C 1
ATOM 582 O O . GLY A 1 81 ? 4.676 -13.445 3.779 1.00 89.31 81 GLY A O 1
ATOM 583 N N . ALA A 1 82 ? 4.982 -13.622 5.997 1.00 90.31 82 ALA A N 1
ATOM 584 C CA . ALA A 1 82 ? 3.619 -14.092 6.302 1.00 90.31 82 ALA A CA 1
ATOM 585 C C . ALA A 1 82 ? 2.723 -12.978 6.884 1.00 90.31 82 ALA A C 1
ATOM 587 O O . ALA A 1 82 ? 1.499 -13.072 6.836 1.00 90.31 82 ALA A O 1
ATOM 588 N N . ASP A 1 83 ? 3.354 -11.944 7.421 1.00 92.50 83 ASP A N 1
ATOM 589 C CA . ASP A 1 83 ? 2.835 -10.799 8.171 1.00 92.50 83 ASP A CA 1
ATOM 590 C C . ASP A 1 83 ? 2.578 -9.570 7.303 1.00 92.50 83 ASP A C 1
ATOM 592 O O . ASP A 1 83 ? 1.552 -8.915 7.460 1.00 92.50 83 ASP A O 1
ATOM 596 N N . ASN A 1 84 ? 3.485 -9.305 6.371 1.00 96.00 84 ASN A N 1
ATOM 597 C CA . ASN A 1 84 ? 3.402 -8.235 5.388 1.00 96.00 84 ASN A CA 1
ATOM 598 C C . ASN A 1 84 ? 2.201 -8.444 4.428 1.00 96.00 84 ASN A C 1
ATOM 600 O O . ASN A 1 84 ? 2.317 -9.157 3.428 1.00 96.00 84 ASN A O 1
ATOM 604 N N . GLU A 1 85 ? 1.032 -7.862 4.726 1.00 96.38 85 GLU A N 1
ATOM 605 C CA . GLU A 1 85 ? -0.232 -8.073 3.990 1.00 96.38 85 GLU A CA 1
ATOM 606 C C . GLU A 1 85 ? -0.442 -7.042 2.872 1.00 96.38 85 GLU A C 1
ATOM 608 O O . GLU A 1 85 ? -0.294 -5.838 3.076 1.00 96.38 85 GLU A O 1
ATOM 613 N N . ILE A 1 86 ? -0.863 -7.508 1.692 1.00 96.06 86 ILE A N 1
ATOM 614 C CA . ILE A 1 86 ? -1.259 -6.654 0.570 1.00 96.06 86 ILE A CA 1
ATOM 615 C C . ILE A 1 86 ? -2.634 -6.029 0.841 1.00 96.06 86 ILE A C 1
ATOM 617 O O . ILE A 1 86 ? -3.668 -6.687 0.722 1.00 96.06 86 ILE A O 1
ATOM 621 N N . LEU A 1 87 ? -2.650 -4.724 1.098 1.00 93.50 87 LEU A N 1
ATOM 622 C CA . LEU A 1 87 ? -3.860 -3.923 1.283 1.00 93.50 87 LEU A CA 1
ATOM 623 C C . LEU A 1 87 ? -4.579 -3.631 -0.040 1.00 93.50 87 LEU A C 1
ATOM 625 O O . LEU A 1 87 ? -5.799 -3.744 -0.142 1.00 93.50 87 LEU A O 1
ATOM 629 N N . ASN A 1 88 ? -3.837 -3.244 -1.077 1.00 93.50 88 ASN A N 1
ATOM 630 C CA . ASN A 1 88 ? -4.421 -2.871 -2.364 1.00 93.50 88 ASN A CA 1
ATOM 631 C C . ASN A 1 88 ? -3.464 -3.172 -3.517 1.00 93.50 88 ASN A C 1
ATOM 633 O O . ASN A 1 88 ? -2.250 -3.029 -3.369 1.00 93.50 88 ASN A O 1
ATOM 637 N N . VAL A 1 89 ? -4.021 -3.526 -4.674 1.00 94.19 89 VAL A N 1
ATOM 638 C CA . VAL A 1 89 ? -3.278 -3.726 -5.921 1.00 94.19 89 VAL A CA 1
ATOM 639 C C . VAL A 1 89 ? -3.859 -2.806 -6.984 1.00 94.19 89 VAL A C 1
ATOM 641 O O . VAL A 1 89 ? -5.029 -2.910 -7.348 1.00 94.19 89 VAL A O 1
ATOM 644 N N . VAL A 1 90 ? -3.024 -1.906 -7.483 1.00 93.44 90 VAL A N 1
ATOM 645 C CA . VAL A 1 90 ? -3.363 -0.882 -8.474 1.00 93.44 90 VAL A CA 1
ATOM 646 C C . VAL A 1 90 ? -2.577 -1.132 -9.758 1.00 93.44 90 VAL A C 1
ATOM 648 O O . VAL A 1 90 ? -1.540 -1.792 -9.740 1.00 93.44 90 VAL A O 1
ATOM 651 N N . MET A 1 91 ? -3.078 -0.631 -10.885 1.00 94.94 91 MET A N 1
ATOM 652 C CA . MET A 1 91 ? -2.371 -0.696 -12.167 1.00 94.94 91 MET A CA 1
ATOM 653 C C . MET A 1 91 ? -1.770 0.656 -12.516 1.00 94.94 91 MET A C 1
ATOM 655 O O . MET A 1 91 ? -2.304 1.695 -12.121 1.00 94.94 91 MET A O 1
ATOM 659 N N . SER A 1 92 ? -0.677 0.636 -13.273 1.00 92.75 92 SER A N 1
ATOM 660 C CA . SER A 1 92 ? -0.114 1.853 -13.829 1.00 92.75 92 SER A CA 1
ATOM 661 C C . SER A 1 92 ? -0.966 2.387 -14.989 1.00 92.75 92 SER A C 1
ATOM 663 O O . SER A 1 92 ? -1.444 1.638 -15.847 1.00 92.75 92 SER A O 1
ATOM 665 N N . GLU A 1 93 ? -1.151 3.702 -15.014 1.00 92.62 93 GLU A N 1
ATOM 666 C CA . GLU A 1 93 ? -1.963 4.465 -15.960 1.00 92.62 93 GLU A CA 1
ATOM 667 C C . GLU A 1 93 ? -1.157 5.64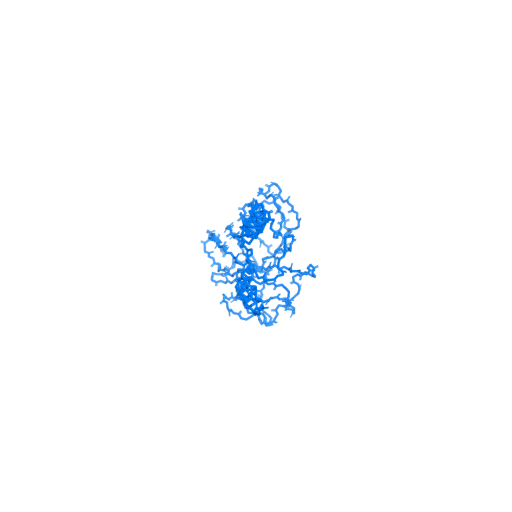6 -16.527 1.00 92.62 93 GLU A C 1
ATOM 669 O O . GLU A 1 93 ? -0.113 6.025 -15.994 1.00 92.62 93 GLU A O 1
ATOM 674 N N . ALA A 1 94 ? -1.652 6.249 -17.611 1.00 89.25 94 ALA A N 1
ATOM 675 C CA . ALA A 1 94 ? -1.067 7.457 -18.183 1.00 89.25 94 ALA A CA 1
ATOM 676 C C . ALA A 1 94 ? -1.607 8.710 -17.466 1.00 89.25 94 ALA A C 1
ATOM 678 O O . ALA A 1 94 ? -2.773 9.072 -17.627 1.00 89.25 94 ALA A O 1
ATOM 679 N N . LEU A 1 95 ? -0.738 9.372 -16.702 1.00 80.38 95 LEU A N 1
ATOM 680 C CA . LEU A 1 95 ? -0.968 10.599 -15.934 1.00 80.38 95 LEU A CA 1
ATOM 681 C C . LEU A 1 95 ? 0.038 11.673 -16.397 1.00 80.38 95 LEU A C 1
ATOM 683 O O . LEU A 1 95 ? 0.925 12.073 -15.647 1.00 80.38 95 LEU A O 1
ATOM 687 N N . ASP A 1 96 ? -0.044 12.053 -17.677 1.00 78.88 96 ASP A N 1
ATOM 688 C CA . ASP A 1 96 ? 0.957 12.807 -18.468 1.00 78.88 96 ASP A CA 1
ATOM 689 C C . ASP A 1 96 ? 2.331 12.107 -18.652 1.00 78.88 96 ASP A C 1
ATOM 691 O O . ASP A 1 96 ? 2.928 12.222 -19.722 1.00 78.88 96 ASP A O 1
ATOM 695 N N . GLN A 1 97 ? 2.777 11.308 -17.677 1.00 78.69 97 GLN A N 1
ATOM 696 C CA . GLN A 1 97 ? 3.777 10.222 -17.769 1.00 78.69 97 GLN A CA 1
ATOM 697 C C . GLN A 1 97 ? 3.171 8.938 -17.167 1.00 78.69 97 GLN A C 1
ATOM 699 O O . GLN A 1 97 ? 2.020 8.958 -16.720 1.00 78.69 97 GLN A O 1
ATOM 704 N N . THR A 1 98 ? 3.893 7.813 -17.107 1.00 82.56 98 THR A N 1
ATOM 705 C CA . THR A 1 98 ? 3.364 6.644 -16.377 1.00 82.56 98 THR A CA 1
ATOM 706 C C . THR A 1 98 ? 3.299 6.899 -14.867 1.00 82.56 98 THR A C 1
ATOM 708 O O . THR A 1 98 ? 4.247 7.384 -14.245 1.00 82.56 98 THR A O 1
ATOM 711 N N . GLY A 1 99 ? 2.172 6.535 -14.260 1.00 85.62 99 GLY A N 1
ATOM 712 C CA . GLY A 1 99 ? 1.911 6.656 -12.831 1.00 85.62 99 GLY A CA 1
ATOM 713 C C . GLY A 1 99 ? 0.925 5.616 -12.314 1.00 85.62 99 GLY A C 1
ATOM 714 O O . GLY A 1 99 ? 0.510 4.744 -13.059 1.00 85.62 99 GLY A O 1
ATOM 715 N N . PHE A 1 100 ? 0.510 5.728 -11.056 1.00 87.12 100 PHE A N 1
ATOM 716 C CA . PHE A 1 100 ? -0.567 4.958 -10.436 1.00 87.12 100 PHE A CA 1
ATOM 717 C C . PHE A 1 100 ? -1.683 5.902 -9.981 1.00 87.12 100 PHE A C 1
ATOM 719 O O . PHE A 1 100 ? -1.439 6.898 -9.298 1.00 87.12 100 PHE A O 1
ATOM 726 N N . ASN A 1 101 ? -2.925 5.576 -10.325 1.00 85.00 101 ASN A N 1
ATOM 727 C CA . ASN A 1 101 ? -4.101 6.359 -9.958 1.00 85.00 101 ASN A CA 1
ATOM 728 C C . ASN A 1 101 ? -4.930 5.599 -8.920 1.00 85.00 101 ASN A C 1
ATOM 730 O O . ASN A 1 101 ? -5.577 4.598 -9.229 1.00 85.00 101 ASN A O 1
ATOM 734 N N . ILE A 1 102 ? -4.932 6.078 -7.679 1.00 81.94 102 ILE A N 1
ATOM 735 C CA . ILE A 1 102 ? -5.733 5.513 -6.593 1.00 81.94 102 ILE A CA 1
ATOM 736 C C . ILE A 1 102 ? -6.983 6.363 -6.436 1.00 81.94 102 ILE A C 1
ATOM 738 O O . ILE A 1 102 ? -7.086 7.251 -5.585 1.00 81.94 102 ILE A O 1
ATOM 742 N N . SER A 1 103 ? -7.969 6.033 -7.266 1.00 75.62 103 SER A N 1
ATOM 743 C CA . SER A 1 103 ? -9.362 6.367 -6.970 1.00 75.62 103 SER A CA 1
ATOM 744 C C . SER A 1 103 ? -9.712 5.887 -5.560 1.00 75.62 103 SER A C 1
ATOM 746 O O . SER A 1 103 ? -9.226 4.835 -5.146 1.00 75.62 103 SER A O 1
ATOM 748 N N . THR A 1 104 ? -10.553 6.635 -4.835 1.00 71.31 104 THR A N 1
ATOM 749 C CA . THR A 1 104 ? -10.909 6.368 -3.430 1.00 71.31 104 THR A CA 1
ATOM 750 C C . THR A 1 104 ? -11.298 4.904 -3.215 1.00 71.31 104 THR A C 1
ATOM 752 O O . THR A 1 104 ? -12.416 4.492 -3.528 1.00 71.31 104 THR A O 1
ATOM 755 N N . THR A 1 105 ? -10.365 4.117 -2.684 1.00 73.31 105 THR A N 1
ATOM 756 C CA . THR A 1 105 ? -10.503 2.671 -2.515 1.00 73.31 105 THR A CA 1
ATOM 757 C C . THR A 1 105 ? -10.584 2.382 -1.029 1.00 73.31 105 THR A C 1
ATOM 759 O O . THR A 1 105 ? -9.606 2.549 -0.305 1.00 73.31 105 THR A O 1
ATOM 762 N N . ALA A 1 106 ? -11.764 1.973 -0.568 1.00 76.75 106 ALA A N 1
ATOM 763 C CA . ALA A 1 106 ? -11.944 1.457 0.780 1.00 76.75 106 ALA A CA 1
ATOM 764 C C . ALA A 1 106 ? -11.355 0.042 0.860 1.00 76.75 106 ALA A C 1
ATOM 766 O O . ALA A 1 106 ? -11.872 -0.882 0.232 1.00 76.75 106 ALA A O 1
ATOM 767 N N . VAL A 1 107 ? -10.287 -0.112 1.635 1.00 81.25 107 VAL A N 1
ATOM 768 C CA . VAL A 1 107 ? -9.673 -1.393 1.978 1.00 81.25 107 VAL A CA 1
ATOM 769 C C . VAL A 1 107 ? -10.196 -1.813 3.346 1.00 81.25 107 VAL A C 1
ATOM 771 O O . VAL A 1 107 ? -10.142 -1.049 4.307 1.00 81.25 107 VAL A O 1
ATOM 774 N N . THR A 1 108 ? -10.720 -3.032 3.438 1.00 83.62 108 THR A N 1
ATOM 775 C CA . THR A 1 108 ? -10.985 -3.660 4.739 1.00 83.62 108 THR A CA 1
ATOM 776 C C . THR A 1 108 ? -9.666 -4.215 5.252 1.00 83.62 108 THR A C 1
ATOM 778 O O . THR A 1 108 ? -9.024 -4.971 4.526 1.00 83.62 108 THR A O 1
ATOM 781 N N . LEU A 1 109 ? -9.250 -3.824 6.454 1.00 86.31 109 LEU A N 1
ATOM 782 C CA . LEU A 1 109 ? -8.039 -4.357 7.066 1.00 86.31 109 LEU A CA 1
ATOM 783 C C . LEU A 1 109 ? -8.276 -5.817 7.479 1.00 86.31 109 LEU A C 1
ATOM 785 O O . LEU A 1 109 ? -9.306 -6.139 8.081 1.00 86.31 109 LEU A O 1
ATOM 789 N N . GLY A 1 110 ? -7.335 -6.698 7.137 1.00 85.31 110 GLY A N 1
ATOM 790 C CA . GLY A 1 110 ? -7.257 -8.050 7.677 1.00 85.31 110 GLY A CA 1
ATOM 791 C C . GLY A 1 110 ? -6.967 -8.074 9.182 1.00 85.31 110 GLY A C 1
ATOM 792 O O . GLY A 1 110 ? -6.535 -7.088 9.780 1.00 85.31 110 GLY A O 1
ATOM 793 N N . ASP A 1 111 ? -7.196 -9.231 9.804 1.00 88.44 111 ASP A N 1
ATOM 794 C CA . ASP A 1 111 ? -6.984 -9.412 11.242 1.00 88.44 111 ASP A CA 1
ATOM 795 C C . ASP A 1 111 ? -5.511 -9.159 11.628 1.00 88.44 111 ASP A C 1
ATOM 797 O O . ASP A 1 111 ? -4.581 -9.585 10.929 1.00 88.44 111 ASP A O 1
ATOM 801 N N . GLY A 1 112 ? -5.303 -8.501 12.772 1.00 90.00 112 GLY A N 1
ATOM 802 C CA . GLY A 1 112 ? -3.973 -8.205 13.312 1.00 90.00 112 GLY A CA 1
ATOM 803 C C . GLY A 1 112 ? -3.225 -7.075 12.603 1.00 90.00 112 GLY A C 1
ATOM 804 O O . GLY A 1 112 ? -2.003 -7.079 12.651 1.00 90.00 112 GLY A O 1
ATOM 805 N N . ILE A 1 113 ? -3.934 -6.168 11.924 1.00 92.62 113 ILE A N 1
ATOM 806 C CA . ILE A 1 113 ? -3.399 -4.859 11.529 1.00 92.62 113 ILE A CA 1
ATOM 807 C C . ILE A 1 113 ? -3.855 -3.842 12.575 1.00 92.62 113 ILE A C 1
ATOM 809 O O . ILE A 1 113 ? -5.061 -3.652 12.757 1.00 92.62 113 ILE A O 1
ATOM 813 N N . ASP A 1 114 ? -2.905 -3.196 13.236 1.00 92.62 114 ASP A N 1
ATOM 814 C CA . ASP A 1 114 ? -3.123 -2.238 14.314 1.00 92.62 114 ASP A CA 1
ATOM 815 C C . ASP A 1 114 ? -2.787 -0.791 13.890 1.00 92.62 114 ASP A C 1
ATOM 817 O O . ASP A 1 114 ? -2.186 -0.497 12.853 1.00 92.62 114 ASP A O 1
ATOM 821 N N . VAL A 1 115 ? -3.224 0.170 14.708 1.00 90.69 115 VAL A N 1
ATOM 822 C CA . VAL A 1 115 ? -2.924 1.595 14.508 1.00 90.69 115 VAL A CA 1
ATOM 823 C C . VAL A 1 115 ? -1.440 1.855 14.763 1.00 90.69 115 VAL A C 1
ATOM 825 O O . VAL A 1 115 ? -0.952 1.648 15.875 1.00 90.69 115 VAL A O 1
ATOM 828 N N . GLY A 1 116 ? -0.759 2.427 13.773 1.00 92.94 116 GLY A N 1
ATOM 829 C CA . GLY A 1 116 ? 0.681 2.682 13.801 1.00 92.94 116 GLY A CA 1
ATOM 830 C C . GLY A 1 116 ? 1.514 1.675 13.007 1.00 92.94 116 GLY A C 1
ATOM 831 O O . GLY A 1 116 ? 2.693 1.953 12.801 1.00 92.94 116 GLY A O 1
ATOM 832 N N . ASP A 1 117 ? 0.914 0.582 12.522 1.00 95.00 117 ASP A N 1
ATOM 833 C CA . ASP A 1 117 ? 1.579 -0.386 11.644 1.00 95.00 117 ASP A CA 1
ATOM 834 C C . ASP A 1 117 ? 2.116 0.291 10.382 1.00 95.00 117 ASP A C 1
ATOM 836 O O . ASP A 1 117 ? 1.506 1.216 9.833 1.00 95.00 117 ASP A O 1
ATOM 840 N N . GLU A 1 118 ? 3.278 -0.160 9.923 1.00 93.69 118 GLU A N 1
ATOM 841 C CA . GLU A 1 118 ? 4.047 0.521 8.888 1.00 93.69 118 GLU A CA 1
ATOM 842 C C . GLU A 1 118 ? 3.481 0.191 7.504 1.00 93.69 118 GLU A C 1
ATOM 844 O O . GLU A 1 118 ? 3.177 -0.962 7.204 1.00 93.69 118 GLU A O 1
ATOM 849 N N . VAL A 1 119 ? 3.354 1.190 6.628 1.00 92.69 119 VAL A N 1
ATOM 850 C CA . VAL A 1 119 ? 2.830 1.026 5.263 1.00 92.69 119 VAL A CA 1
ATOM 851 C C . VAL A 1 119 ? 3.944 1.258 4.243 1.00 92.69 119 VAL A C 1
ATOM 853 O O . VAL A 1 119 ? 4.782 2.149 4.388 1.00 92.69 119 VAL A O 1
ATOM 856 N N . GLY A 1 120 ? 3.945 0.469 3.175 1.00 91.19 120 GLY A N 1
ATOM 857 C CA . GLY A 1 120 ? 4.880 0.590 2.062 1.00 91.19 120 GLY A CA 1
ATOM 858 C C . GLY A 1 120 ? 4.193 0.424 0.712 1.00 91.19 120 GLY A C 1
ATOM 859 O O . GLY A 1 120 ? 3.092 -0.124 0.614 1.00 91.19 120 GLY A O 1
ATOM 860 N N . PHE A 1 121 ? 4.854 0.893 -0.344 1.00 90.75 121 PHE A N 1
ATOM 861 C CA . PHE A 1 121 ? 4.417 0.711 -1.725 1.00 90.75 121 PHE A CA 1
ATOM 862 C C . PHE A 1 121 ? 5.496 0.017 -2.550 1.00 90.75 121 PHE A C 1
ATOM 864 O O . PHE A 1 121 ? 6.585 0.559 -2.743 1.00 90.75 121 PHE A O 1
ATOM 871 N N . PHE A 1 122 ? 5.174 -1.164 -3.071 1.00 91.50 122 PHE A N 1
ATOM 872 C CA . PHE A 1 122 ? 5.960 -1.832 -4.104 1.00 91.50 122 PHE A CA 1
ATOM 873 C C . PHE A 1 122 ? 5.418 -1.461 -5.484 1.00 91.50 122 PHE A C 1
ATOM 875 O O . PHE A 1 122 ? 4.206 -1.388 -5.674 1.00 91.50 122 PHE A O 1
ATOM 882 N N . PHE A 1 123 ? 6.296 -1.303 -6.468 1.00 91.81 123 PHE A N 1
ATOM 883 C CA . PHE A 1 123 ? 5.918 -1.193 -7.877 1.00 91.81 123 PHE A CA 1
ATOM 884 C C . PHE A 1 123 ? 6.787 -2.121 -8.720 1.00 91.81 123 PHE A C 1
ATOM 886 O O . PHE A 1 123 ? 7.981 -2.250 -8.464 1.00 91.81 123 PHE A O 1
ATOM 893 N N . PHE A 1 124 ? 6.189 -2.784 -9.707 1.00 92.00 124 PHE A N 1
ATOM 894 C CA . PHE A 1 124 ? 6.852 -3.789 -10.540 1.00 92.00 124 PHE A CA 1
ATOM 895 C C . PHE A 1 124 ? 6.951 -3.325 -11.988 1.00 92.00 124 PHE A C 1
ATOM 897 O O . PHE A 1 124 ? 6.047 -2.666 -12.483 1.00 92.00 124 PHE A O 1
ATOM 904 N N . GLU A 1 125 ? 8.009 -3.720 -12.691 1.00 91.94 125 GLU A N 1
ATOM 905 C CA . GLU A 1 125 ? 8.274 -3.246 -14.063 1.00 91.94 125 GLU A CA 1
ATOM 906 C C . GLU A 1 125 ? 7.584 -4.074 -15.151 1.00 91.94 125 GLU A C 1
ATOM 908 O O . GLU A 1 125 ? 7.386 -3.610 -16.269 1.00 91.94 125 GLU A O 1
ATOM 913 N N . SER A 1 126 ? 7.194 -5.309 -14.832 1.00 94.88 126 SER A N 1
ATOM 914 C CA . SER A 1 126 ? 6.609 -6.252 -15.798 1.00 94.88 126 SER A CA 1
ATOM 915 C C . SER A 1 126 ? 5.477 -7.123 -15.246 1.00 94.88 126 SER A C 1
ATOM 917 O O . SER A 1 126 ? 4.814 -7.825 -16.012 1.00 94.88 126 SER A O 1
ATOM 919 N N . LEU A 1 127 ? 5.232 -7.099 -13.932 1.00 96.50 127 LEU A N 1
ATOM 920 C CA . LEU A 1 127 ? 4.149 -7.868 -13.318 1.00 96.50 127 LEU A CA 1
ATOM 921 C C . LEU A 1 127 ? 2.832 -7.100 -13.398 1.00 96.50 127 LEU A C 1
ATOM 923 O O . LEU A 1 127 ? 2.811 -5.887 -13.245 1.00 96.50 127 LEU A O 1
ATOM 927 N N . ILE A 1 128 ? 1.731 -7.823 -13.583 1.00 97.62 128 ILE A N 1
ATOM 928 C CA . ILE A 1 128 ? 0.357 -7.298 -13.582 1.00 97.62 128 ILE A CA 1
ATOM 929 C C . ILE A 1 128 ? -0.388 -7.783 -12.322 1.00 97.62 128 ILE A C 1
ATOM 931 O O . ILE A 1 128 ? 0.088 -8.713 -11.662 1.00 97.62 128 ILE A O 1
ATOM 935 N N . PRO A 1 129 ? -1.558 -7.221 -11.961 1.00 96.62 129 PRO A N 1
ATOM 936 C CA . PRO A 1 129 ? -2.341 -7.727 -10.835 1.00 96.62 129 PRO A CA 1
ATOM 937 C C . PRO A 1 129 ? -2.646 -9.226 -10.956 1.00 96.62 129 PRO A C 1
ATOM 939 O O . PRO A 1 129 ? -2.983 -9.726 -12.031 1.00 96.62 129 PRO A O 1
ATOM 942 N N . ASN A 1 130 ? -2.575 -9.935 -9.832 1.00 97.44 130 ASN A N 1
ATOM 943 C CA . ASN A 1 130 ? -2.672 -11.394 -9.695 1.00 97.44 130 ASN A CA 1
ATOM 944 C C . ASN A 1 130 ? -1.521 -12.202 -10.330 1.00 97.44 130 ASN A C 1
ATOM 946 O O . ASN A 1 130 ? -1.583 -13.433 -10.345 1.00 97.44 130 ASN A O 1
ATOM 950 N N . ALA A 1 131 ? -0.459 -11.560 -10.828 1.00 97.94 131 ALA A N 1
ATOM 951 C CA . ALA A 1 131 ? 0.772 -12.262 -11.183 1.00 97.94 131 ALA A CA 1
ATOM 952 C C . ALA A 1 131 ? 1.494 -12.794 -9.931 1.00 97.94 131 ALA A C 1
ATOM 954 O O . ALA A 1 131 ? 1.337 -12.271 -8.826 1.00 97.94 131 ALA A O 1
ATOM 955 N N . THR A 1 132 ? 2.318 -13.825 -10.113 1.00 97.75 132 THR A N 1
ATOM 956 C CA . THR A 1 132 ? 3.244 -14.316 -9.084 1.00 97.75 132 THR A CA 1
ATOM 957 C C . THR A 1 132 ? 4.609 -13.663 -9.270 1.00 97.75 132 THR A C 1
ATOM 959 O O . THR A 1 132 ? 5.141 -13.666 -10.380 1.00 97.75 132 THR A O 1
ATOM 962 N N . VAL A 1 133 ? 5.202 -13.153 -8.193 1.00 95.31 133 VAL A N 1
ATOM 963 C CA . VAL A 1 133 ? 6.586 -12.663 -8.187 1.00 95.31 133 VAL A CA 1
ATOM 964 C C . VAL A 1 133 ? 7.535 -13.840 -8.410 1.00 95.31 133 VAL A C 1
ATOM 966 O O . VAL A 1 133 ? 7.539 -14.804 -7.643 1.00 95.31 133 VAL A O 1
ATOM 969 N N . THR A 1 134 ? 8.364 -13.769 -9.447 1.00 94.50 134 THR A N 1
ATOM 970 C CA . THR A 1 134 ? 9.363 -14.798 -9.770 1.00 94.50 134 THR A CA 1
ATOM 971 C C . THR A 1 134 ? 10.781 -14.309 -9.486 1.00 94.50 134 THR A C 1
ATOM 973 O O . THR A 1 134 ? 11.025 -13.114 -9.343 1.00 94.50 134 THR A O 1
ATOM 976 N N . ILE A 1 135 ? 11.748 -15.229 -9.428 1.00 89.12 135 ILE A N 1
ATOM 977 C CA . ILE A 1 135 ? 13.170 -14.858 -9.388 1.00 89.12 135 ILE A CA 1
ATOM 978 C C . ILE A 1 135 ? 13.486 -14.002 -10.623 1.00 89.12 135 ILE A C 1
ATOM 980 O O . ILE A 1 135 ? 13.222 -14.431 -11.745 1.00 89.12 135 ILE A O 1
ATOM 984 N N . GLY A 1 136 ? 14.063 -12.818 -10.410 1.00 85.69 136 GLY A N 1
ATOM 985 C CA . GLY A 1 136 ? 14.377 -11.868 -11.480 1.00 85.69 136 GLY A CA 1
ATOM 986 C C . GLY A 1 136 ? 13.235 -10.920 -11.861 1.00 85.69 136 GLY A C 1
ATOM 987 O O . GLY A 1 136 ? 13.392 -10.174 -12.817 1.00 85.69 136 GLY A O 1
ATOM 988 N N . SER A 1 137 ? 12.108 -10.916 -11.140 1.00 88.75 137 SER A N 1
ATOM 989 C CA . SER A 1 137 ? 11.117 -9.840 -11.256 1.00 88.75 137 SER A CA 1
ATOM 990 C C . SER A 1 137 ? 11.702 -8.525 -10.731 1.00 88.75 137 SER A C 1
ATOM 992 O O . SER A 1 137 ? 12.058 -8.437 -9.556 1.00 88.75 137 SER A O 1
ATOM 994 N N . GLU A 1 138 ? 11.790 -7.516 -11.594 1.00 88.38 138 GLU A N 1
ATOM 995 C CA . GLU A 1 138 ? 12.302 -6.184 -11.255 1.00 88.38 138 GLU A CA 1
ATOM 996 C C . GLU A 1 138 ? 11.207 -5.327 -10.599 1.00 88.38 138 GLU A C 1
ATOM 998 O O . GLU A 1 138 ? 10.029 -5.377 -10.986 1.00 88.38 138 GLU A O 1
ATOM 1003 N N . TYR A 1 139 ? 11.592 -4.613 -9.539 1.00 88.06 139 TYR A N 1
ATOM 1004 C CA . TYR A 1 139 ? 10.688 -3.860 -8.678 1.00 88.06 139 TYR A CA 1
ATOM 1005 C C . TYR A 1 139 ? 11.403 -2.713 -7.957 1.00 88.06 139 TYR A C 1
ATOM 1007 O O . TYR A 1 139 ? 12.596 -2.792 -7.657 1.00 88.06 139 TYR A O 1
ATOM 1015 N N . GLY A 1 140 ? 10.640 -1.682 -7.603 1.00 86.38 140 GLY A N 1
ATOM 1016 C CA . GLY A 1 140 ? 11.021 -0.666 -6.628 1.00 86.38 140 GLY A CA 1
ATOM 1017 C C . GLY A 1 140 ? 10.135 -0.710 -5.382 1.00 86.38 140 GLY A C 1
ATOM 1018 O O . GLY A 1 140 ? 9.064 -1.322 -5.372 1.00 86.38 140 GLY A O 1
ATOM 1019 N N . PHE A 1 141 ? 10.596 -0.060 -4.315 1.00 87.00 141 PHE A N 1
ATOM 1020 C CA . PHE A 1 141 ? 9.895 0.044 -3.036 1.00 87.00 141 PHE A CA 1
ATOM 1021 C C . PHE A 1 141 ? 10.001 1.466 -2.477 1.00 87.00 141 PHE A C 1
ATOM 1023 O O . PHE A 1 141 ? 11.027 2.126 -2.650 1.00 87.00 141 PHE A O 1
ATOM 1030 N N . PHE A 1 142 ? 8.960 1.921 -1.779 1.00 85.44 142 PHE A N 1
ATOM 1031 C CA . PHE A 1 142 ? 8.925 3.217 -1.109 1.00 85.44 142 PHE A CA 1
ATOM 1032 C C . PHE A 1 142 ? 8.155 3.182 0.206 1.00 85.44 142 PHE A C 1
ATOM 1034 O O . PHE A 1 142 ? 7.138 2.502 0.341 1.00 85.44 142 PHE A O 1
ATOM 1041 N N . ARG A 1 143 ? 8.641 3.996 1.141 1.00 85.31 143 ARG A N 1
ATOM 1042 C CA . ARG A 1 143 ? 8.069 4.306 2.449 1.00 85.31 143 ARG A CA 1
ATOM 1043 C C . ARG A 1 143 ? 8.734 5.591 2.954 1.00 85.31 143 ARG A C 1
ATOM 1045 O O . ARG A 1 143 ? 9.870 5.877 2.576 1.00 85.31 143 ARG A O 1
ATOM 1052 N N . THR A 1 144 ? 8.073 6.333 3.842 1.00 84.69 144 THR A N 1
ATOM 1053 C CA . THR A 1 144 ? 8.750 7.340 4.675 1.00 84.69 144 THR A CA 1
ATOM 1054 C C . THR A 1 144 ? 8.202 7.370 6.101 1.00 84.69 144 THR A C 1
ATOM 1056 O O . THR A 1 144 ? 6.990 7.381 6.317 1.00 84.69 144 THR A O 1
ATOM 1059 N N . ASP A 1 145 ? 9.124 7.418 7.064 1.00 86.56 145 ASP A N 1
ATOM 1060 C CA . ASP A 1 145 ? 8.847 7.527 8.505 1.00 86.56 145 ASP A CA 1
ATOM 1061 C C . ASP A 1 145 ? 8.698 8.988 8.962 1.00 86.56 145 ASP A C 1
ATOM 1063 O O . ASP A 1 145 ? 8.312 9.271 10.097 1.00 86.56 145 ASP A O 1
ATOM 1067 N N . SER A 1 146 ? 9.028 9.935 8.082 1.00 84.69 146 SER A N 1
ATOM 1068 C CA . SER A 1 146 ? 9.021 11.364 8.376 1.00 84.69 146 SER A CA 1
ATOM 1069 C C . SER A 1 146 ? 7.710 12.004 7.934 1.00 84.69 146 SER A C 1
ATOM 1071 O O . SER A 1 146 ? 7.281 11.854 6.790 1.00 84.69 146 SER A O 1
ATOM 1073 N N . VAL A 1 147 ? 7.104 12.802 8.817 1.00 85.56 147 VAL A N 1
ATOM 1074 C CA . VAL A 1 147 ? 5.965 13.660 8.457 1.00 85.56 147 VAL A CA 1
ATOM 1075 C C . VAL A 1 147 ? 6.480 14.832 7.622 1.00 85.56 147 VAL A C 1
ATOM 1077 O O . VAL A 1 147 ? 6.979 15.828 8.152 1.00 85.56 147 VAL A O 1
ATOM 1080 N N . LEU A 1 148 ? 6.375 14.710 6.300 1.00 80.31 148 LEU A N 1
ATOM 1081 C CA . LEU A 1 148 ? 6.863 15.715 5.358 1.00 80.31 148 LEU A CA 1
ATOM 1082 C C . LEU A 1 148 ? 5.877 16.891 5.277 1.00 80.31 148 LEU A C 1
ATOM 1084 O O . LEU A 1 148 ? 5.126 17.033 4.316 1.00 80.31 148 LEU A O 1
ATOM 1088 N N . THR A 1 149 ? 5.858 17.758 6.288 1.00 79.56 149 THR A N 1
ATOM 1089 C CA . THR A 1 149 ? 4.892 18.875 6.366 1.00 79.56 149 THR A CA 1
ATOM 1090 C C . THR A 1 149 ? 5.025 19.874 5.210 1.00 79.56 149 THR A C 1
ATOM 1092 O O . THR A 1 149 ? 4.021 20.410 4.745 1.00 79.56 149 THR A O 1
ATOM 1095 N N . ALA A 1 150 ? 6.232 20.059 4.660 1.00 73.38 150 ALA A N 1
ATOM 1096 C CA . ALA A 1 150 ? 6.456 20.810 3.417 1.00 73.38 150 ALA A CA 1
ATOM 1097 C C . ALA A 1 150 ? 5.740 20.184 2.198 1.00 73.38 150 ALA A C 1
ATOM 1099 O O . ALA A 1 150 ? 5.386 20.884 1.250 1.00 73.38 150 ALA A O 1
ATOM 1100 N N . SER A 1 151 ? 5.474 18.876 2.255 1.00 66.94 151 SER A N 1
ATOM 1101 C CA . SER A 1 151 ? 4.704 18.126 1.262 1.00 66.94 151 SER A CA 1
ATOM 1102 C C . SER A 1 151 ? 3.189 18.167 1.486 1.00 66.94 151 SER A C 1
ATOM 1104 O O . SER A 1 151 ? 2.467 17.573 0.692 1.00 66.94 151 SER A O 1
ATOM 1106 N N . GLY A 1 152 ? 2.691 18.830 2.536 1.00 73.88 152 GLY A N 1
ATOM 1107 C CA . GLY A 1 152 ? 1.279 18.749 2.931 1.00 73.88 152 GLY A CA 1
ATOM 1108 C C . GLY A 1 152 ? 0.898 17.428 3.612 1.00 73.88 152 GLY A C 1
ATOM 1109 O O . GLY A 1 152 ? -0.283 17.096 3.668 1.00 73.88 152 GLY A O 1
ATOM 1110 N N . ALA A 1 153 ? 1.885 16.675 4.113 1.00 81.31 153 ALA A N 1
ATOM 1111 C CA . ALA A 1 153 ? 1.645 15.482 4.911 1.00 81.31 153 ALA A CA 1
ATOM 1112 C C . ALA A 1 153 ? 1.381 15.835 6.380 1.00 81.31 153 ALA A C 1
ATOM 1114 O O . ALA A 1 153 ? 2.132 16.599 6.992 1.00 81.31 153 ALA A O 1
ATOM 1115 N N . ASP A 1 154 ? 0.353 15.206 6.940 1.00 84.44 154 ASP A N 1
ATOM 1116 C CA . ASP A 1 154 ? -0.033 15.253 8.350 1.00 84.44 154 ASP A CA 1
ATOM 1117 C C . ASP A 1 154 ? 0.417 13.988 9.114 1.00 84.44 154 ASP A C 1
ATOM 1119 O O . ASP A 1 154 ? 0.429 13.983 10.345 1.00 84.44 154 ASP A O 1
ATOM 1123 N N . ALA A 1 155 ? 0.800 12.920 8.400 1.00 84.75 155 ALA A N 1
ATOM 1124 C CA . ALA A 1 155 ? 1.287 11.658 8.960 1.00 84.75 155 ALA A CA 1
ATOM 1125 C C . ALA A 1 155 ? 2.445 11.048 8.143 1.00 84.75 155 ALA A C 1
ATOM 1127 O O . ALA A 1 155 ? 2.667 11.395 6.981 1.00 84.75 155 ALA A O 1
ATOM 1128 N N . ALA A 1 156 ? 3.177 10.127 8.777 1.00 87.56 156 ALA A N 1
ATOM 1129 C CA . ALA A 1 156 ? 4.109 9.210 8.121 1.00 87.56 156 ALA A CA 1
ATOM 1130 C C . ALA A 1 156 ? 3.342 8.061 7.435 1.00 87.56 156 ALA A C 1
ATOM 1132 O O . ALA A 1 156 ? 2.122 7.963 7.574 1.00 87.56 156 ALA A O 1
ATOM 1133 N N . TRP A 1 157 ? 4.041 7.173 6.725 1.00 90.31 157 TRP A N 1
ATOM 1134 C CA . TRP A 1 157 ? 3.438 5.980 6.116 1.00 90.31 157 TRP A CA 1
ATOM 1135 C C . TRP A 1 157 ? 3.118 4.912 7.171 1.00 90.31 157 TRP A C 1
ATOM 1137 O O . TRP A 1 157 ? 3.816 3.911 7.297 1.00 90.31 157 TRP A O 1
ATOM 1147 N N . VAL A 1 158 ? 2.055 5.150 7.937 1.00 92.44 158 VAL A N 1
ATOM 1148 C CA . VAL A 1 158 ? 1.533 4.249 8.971 1.00 92.44 158 VAL A CA 1
ATOM 1149 C C . VAL A 1 158 ? 0.004 4.200 8.938 1.00 92.44 158 VAL A C 1
ATOM 1151 O O . VAL A 1 158 ? -0.645 5.144 8.475 1.00 92.44 158 VAL A O 1
ATOM 1154 N N . ILE A 1 159 ? -0.586 3.124 9.456 1.00 91.94 159 ILE A N 1
ATOM 1155 C CA . ILE A 1 159 ? -2.039 3.005 9.633 1.00 91.94 159 ILE A CA 1
ATOM 1156 C C . ILE A 1 159 ? -2.527 4.072 10.636 1.00 91.94 159 ILE A C 1
ATOM 1158 O O . ILE A 1 159 ? -2.041 4.113 11.770 1.00 91.94 159 ILE A O 1
ATOM 1162 N N . PRO A 1 160 ? -3.474 4.957 10.262 1.00 90.31 160 PRO A N 1
ATOM 1163 C CA . PRO A 1 160 ? -3.965 6.004 11.151 1.00 90.31 160 PRO A CA 1
ATOM 1164 C C . PRO A 1 160 ? -4.947 5.465 12.193 1.00 90.31 160 PRO A C 1
ATOM 1166 O O . PRO A 1 160 ? -5.530 4.397 12.037 1.00 90.31 160 PRO A O 1
ATOM 1169 N N . SER A 1 161 ? -5.189 6.255 13.239 1.00 86.62 161 SER A N 1
ATOM 1170 C CA . SER A 1 161 ? -6.181 5.934 14.265 1.00 86.62 161 SER A CA 1
ATOM 1171 C C . SER A 1 161 ? -7.619 5.931 13.740 1.00 86.62 161 SER A C 1
ATOM 1173 O O . SER A 1 161 ? -7.981 6.746 12.894 1.00 86.62 161 SER A O 1
ATOM 1175 N N . ASP A 1 162 ? -8.463 5.066 14.308 1.00 79.81 162 ASP A N 1
ATOM 1176 C CA . ASP A 1 162 ? -9.896 4.964 14.006 1.00 79.81 162 ASP A CA 1
ATOM 1177 C C . ASP A 1 162 ? -10.615 6.319 13.951 1.00 79.81 162 ASP A C 1
ATOM 1179 O O . ASP A 1 162 ? -10.524 7.147 14.861 1.00 79.81 162 ASP A O 1
ATOM 1183 N N . GLY A 1 163 ? -11.380 6.542 12.882 1.00 74.50 163 GLY A N 1
ATOM 1184 C CA . GLY A 1 163 ? -12.077 7.804 12.625 1.00 74.50 163 GLY A CA 1
ATOM 1185 C C . GLY A 1 163 ? -11.192 8.933 12.108 1.00 74.50 163 GLY A C 1
ATOM 1186 O O . GLY A 1 163 ? -11.726 9.956 11.675 1.00 74.50 163 GLY A O 1
ATOM 1187 N N . SER A 1 164 ? -9.867 8.780 12.147 1.00 77.62 164 SER A N 1
ATOM 1188 C CA . SER A 1 164 ? -8.939 9.794 11.665 1.00 77.62 164 SER A CA 1
ATOM 1189 C C . SER A 1 164 ? -8.881 9.819 10.144 1.00 77.62 164 SER A C 1
ATOM 1191 O O . SER A 1 164 ? -9.120 8.826 9.462 1.00 77.62 164 SER A O 1
ATOM 1193 N N . THR A 1 165 ? -8.566 11.001 9.632 1.00 78.81 165 THR A N 1
ATOM 1194 C CA . THR A 1 165 ? -8.379 11.334 8.224 1.00 78.81 165 THR A CA 1
ATOM 1195 C C . THR A 1 165 ? -7.017 12.010 8.142 1.00 78.81 165 THR A C 1
ATOM 1197 O O . THR A 1 165 ? -6.900 13.165 8.547 1.00 78.81 165 THR A O 1
ATOM 1200 N N . VAL A 1 166 ? -5.982 11.292 7.703 1.00 80.25 166 VAL A N 1
ATOM 1201 C CA . VAL A 1 166 ? -4.604 11.817 7.644 1.00 80.25 166 VAL A CA 1
ATOM 1202 C C . VAL A 1 166 ? -4.133 11.955 6.209 1.00 80.25 166 VAL A C 1
ATOM 1204 O O . VAL A 1 166 ? -4.482 11.134 5.369 1.00 80.25 166 VAL A O 1
ATOM 1207 N N . ASN A 1 167 ? -3.310 12.962 5.931 1.00 78.44 167 ASN A N 1
ATOM 1208 C CA . ASN A 1 167 ? -2.606 13.063 4.660 1.00 78.44 167 ASN A CA 1
ATOM 1209 C C . ASN A 1 167 ? -1.214 12.444 4.786 1.00 78.44 167 ASN A C 1
ATOM 1211 O O . ASN A 1 167 ? -0.418 12.919 5.595 1.00 78.44 167 ASN A O 1
ATOM 1215 N N . ILE A 1 168 ? -0.896 11.426 3.987 1.00 77.88 168 ILE A N 1
ATOM 1216 C CA . ILE A 1 168 ? 0.494 10.970 3.826 1.00 77.88 168 ILE A CA 1
ATOM 1217 C C . ILE A 1 168 ? 1.127 11.634 2.605 1.00 77.88 168 ILE A C 1
ATOM 1219 O O . ILE A 1 168 ? 0.466 11.835 1.579 1.00 77.88 168 ILE A O 1
ATOM 1223 N N . SER A 1 169 ? 2.413 11.964 2.729 1.00 71.25 169 SER A N 1
ATOM 1224 C CA . SER A 1 169 ? 3.256 12.378 1.608 1.00 71.25 169 SER A CA 1
ATOM 1225 C C . SER A 1 169 ? 3.407 11.238 0.614 1.00 71.25 169 SER A C 1
ATOM 1227 O O . SER A 1 169 ? 3.234 10.069 0.948 1.00 71.25 169 SER A O 1
ATOM 1229 N N . ALA A 1 170 ? 3.781 11.566 -0.613 1.00 65.25 170 ALA A N 1
ATOM 1230 C CA . ALA A 1 170 ? 4.076 10.576 -1.628 1.00 65.25 170 ALA A CA 1
ATOM 1231 C C . ALA A 1 170 ? 5.253 11.021 -2.494 1.00 65.25 170 ALA A C 1
ATOM 1233 O O . ALA A 1 170 ? 5.819 12.092 -2.283 1.00 65.25 170 ALA A O 1
ATOM 1234 N N . PHE A 1 171 ? 5.602 10.164 -3.449 1.00 59.31 171 PHE A N 1
ATOM 1235 C CA . PHE A 1 171 ? 6.619 10.378 -4.468 1.00 59.31 171 PHE A CA 1
ATOM 1236 C C . PHE A 1 171 ? 6.612 11.784 -5.083 1.00 59.31 171 PHE A C 1
ATOM 1238 O O . PHE A 1 171 ? 5.558 12.330 -5.412 1.00 59.31 171 PHE A O 1
ATOM 1245 N N . LEU A 1 172 ? 7.817 12.303 -5.330 1.00 52.03 172 LEU A N 1
ATOM 1246 C CA . LEU A 1 172 ? 8.045 13.418 -6.244 1.00 52.03 172 LEU A CA 1
ATOM 1247 C C . LEU A 1 172 ? 7.513 13.111 -7.646 1.00 52.03 172 LEU A C 1
ATOM 1249 O O . LEU A 1 172 ? 7.472 11.962 -8.081 1.00 52.03 172 LEU A O 1
ATOM 1253 N N . ASN A 1 173 ? 7.307 14.177 -8.419 1.00 43.25 173 ASN A N 1
ATOM 1254 C CA . ASN A 1 173 ? 7.035 14.142 -9.858 1.00 43.25 173 ASN A CA 1
ATOM 1255 C C . ASN A 1 173 ? 8.216 13.602 -10.709 1.00 43.25 173 ASN A C 1
ATOM 1257 O O . ASN A 1 173 ? 8.265 13.841 -11.914 1.00 43.25 173 ASN A O 1
ATOM 1261 N N . SER A 1 174 ? 9.202 12.946 -10.096 1.00 47.31 174 SER A N 1
ATOM 1262 C CA . SER A 1 174 ? 10.281 12.228 -10.770 1.00 47.31 174 SER A CA 1
ATOM 1263 C C . SER A 1 174 ? 11.020 11.321 -9.783 1.00 47.31 174 SER A C 1
ATOM 1265 O O . SER A 1 174 ? 11.649 11.826 -8.851 1.00 47.31 174 SER A O 1
ATOM 1267 N N . LEU A 1 175 ? 11.024 10.008 -10.025 1.00 53.44 175 LEU A N 1
ATOM 1268 C CA . LEU A 1 175 ? 11.949 9.066 -9.383 1.00 53.44 175 LEU A CA 1
ATOM 1269 C C . LEU A 1 175 ? 12.990 8.540 -10.380 1.00 53.44 175 LEU A C 1
ATOM 1271 O O . LEU A 1 175 ? 12.898 7.414 -10.860 1.00 53.44 175 LEU A O 1
ATOM 1275 N N . THR A 1 176 ? 14.017 9.328 -10.687 1.00 51.75 176 THR A N 1
ATOM 1276 C CA . THR A 1 176 ? 15.169 8.783 -11.423 1.00 51.75 176 THR A CA 1
ATOM 1277 C C . THR A 1 176 ? 15.896 7.729 -10.576 1.00 51.75 176 THR A C 1
ATOM 1279 O O . THR A 1 176 ? 16.182 8.007 -9.410 1.00 51.75 176 THR A O 1
ATOM 1282 N N . PRO A 1 177 ? 16.282 6.563 -11.123 1.00 45.66 177 PRO A N 1
ATOM 1283 C CA . PRO A 1 177 ? 17.040 5.565 -10.374 1.00 45.66 177 PRO A CA 1
ATOM 1284 C C . PRO A 1 177 ? 18.280 6.131 -9.690 1.00 45.66 177 PRO A C 1
ATOM 1286 O O . PRO A 1 177 ? 19.108 6.803 -10.307 1.00 45.66 177 PRO A O 1
ATOM 1289 N N . GLY A 1 178 ? 18.413 5.840 -8.397 1.00 45.41 178 GLY A N 1
ATOM 1290 C CA . GLY A 1 178 ? 19.544 6.286 -7.590 1.00 45.41 178 GLY A CA 1
ATOM 1291 C C . GLY A 1 178 ? 19.506 7.753 -7.144 1.00 45.41 178 GLY A C 1
ATOM 1292 O O . GLY A 1 178 ? 20.472 8.187 -6.514 1.00 45.41 178 GLY A O 1
ATOM 1293 N N . SER A 1 179 ? 18.436 8.520 -7.400 1.00 39.41 179 SER A N 1
ATOM 1294 C CA . SER A 1 179 ? 18.230 9.778 -6.670 1.00 39.41 179 SER A CA 1
ATOM 1295 C C . SER A 1 179 ? 17.903 9.497 -5.203 1.00 39.41 179 SER A C 1
ATOM 1297 O O . SER A 1 179 ? 17.142 8.581 -4.891 1.00 39.41 179 SER A O 1
ATOM 1299 N N . GLY A 1 180 ? 18.433 10.323 -4.298 1.00 43.84 180 GLY A N 1
ATOM 1300 C CA . GLY A 1 180 ? 17.858 10.433 -2.958 1.00 43.84 180 GLY A CA 1
ATOM 1301 C C . GLY A 1 180 ? 16.411 10.926 -3.051 1.00 43.84 180 GLY A C 1
ATOM 1302 O O . GLY A 1 180 ? 16.056 11.628 -3.997 1.00 43.84 180 GLY A O 1
ATOM 1303 N N . ILE A 1 181 ? 15.578 10.540 -2.087 1.00 44.03 181 ILE A N 1
ATOM 1304 C CA . ILE A 1 181 ? 14.210 11.052 -1.978 1.00 44.03 181 ILE A CA 1
ATOM 1305 C C . ILE A 1 181 ? 14.310 12.496 -1.464 1.00 44.03 181 ILE A C 1
ATOM 1307 O O . ILE A 1 181 ? 14.685 12.698 -0.312 1.00 44.03 181 ILE A O 1
ATOM 1311 N N . ASP A 1 182 ? 14.010 13.478 -2.316 1.00 38.00 182 ASP A N 1
ATOM 1312 C CA . ASP A 1 182 ? 13.811 14.878 -1.916 1.00 38.00 182 ASP A CA 1
ATOM 1313 C C . ASP A 1 182 ? 12.326 15.106 -1.538 1.00 38.00 182 ASP A C 1
ATOM 1315 O O . ASP A 1 182 ? 11.419 14.524 -2.135 1.00 38.00 182 ASP A O 1
ATOM 1319 N N . ASP A 1 183 ? 12.059 15.956 -0.542 1.00 35.81 183 ASP A N 1
ATOM 1320 C CA . ASP A 1 183 ? 10.707 16.203 -0.009 1.00 35.81 183 ASP A CA 1
ATOM 1321 C C . ASP A 1 183 ? 9.916 17.236 -0.852 1.00 35.81 183 ASP A C 1
ATOM 1323 O O . ASP A 1 183 ? 10.310 18.402 -0.863 1.00 35.81 183 ASP A O 1
ATOM 1327 N N . VAL A 1 184 ? 8.800 16.847 -1.508 1.00 44.34 184 VAL A N 1
ATOM 1328 C CA . VAL A 1 184 ? 7.687 17.673 -2.096 1.00 44.34 184 VAL A CA 1
ATOM 1329 C C . VAL A 1 184 ? 6.800 16.749 -2.973 1.00 44.34 184 VAL A C 1
ATOM 1331 O O . VAL A 1 184 ? 7.341 15.873 -3.632 1.00 44.34 184 VAL A O 1
ATOM 1334 N N . THR A 1 185 ? 5.471 16.844 -3.138 1.00 37.50 185 THR A N 1
ATOM 1335 C CA . THR A 1 185 ? 4.357 17.393 -2.333 1.00 37.50 185 THR A CA 1
ATOM 1336 C C . THR A 1 185 ? 3.102 16.573 -2.680 1.00 37.50 185 THR A C 1
ATOM 1338 O O . THR A 1 185 ? 2.691 16.581 -3.839 1.00 37.50 185 THR A O 1
ATOM 1341 N N . PHE A 1 186 ? 2.459 15.903 -1.713 1.00 40.44 186 PHE A N 1
ATOM 1342 C CA . PHE A 1 186 ? 1.192 15.190 -1.934 1.00 40.44 186 PHE A CA 1
ATOM 1343 C C . PHE A 1 186 ? 0.399 14.979 -0.634 1.00 40.44 186 PHE A C 1
ATOM 1345 O O . PHE A 1 186 ? 0.980 14.860 0.442 1.00 40.44 186 PHE A O 1
ATOM 1352 N N . SER A 1 187 ? -0.929 14.892 -0.756 1.00 40.44 187 SER A N 1
ATOM 1353 C CA . SER A 1 187 ? -1.870 14.618 0.333 1.00 40.44 187 SER A CA 1
ATOM 1354 C C . SER A 1 187 ? -2.738 13.411 -0.059 1.00 40.44 187 SER A C 1
ATOM 1356 O O . SER A 1 187 ? -3.745 13.537 -0.753 1.00 40.44 187 SER A O 1
ATOM 1358 N N . THR A 1 188 ? -2.307 12.208 0.343 1.00 40.03 188 THR A N 1
ATOM 1359 C CA . THR A 1 188 ? -3.132 10.988 0.243 1.00 40.03 188 THR A CA 1
ATOM 1360 C C . THR A 1 188 ? -3.955 10.871 1.508 1.00 40.03 188 THR A C 1
ATOM 1362 O O . THR A 1 188 ? -3.398 10.654 2.582 1.00 40.03 188 THR A O 1
ATOM 1365 N N . THR A 1 189 ? -5.270 11.008 1.386 1.00 44.44 189 THR A N 1
ATOM 1366 C CA . THR A 1 189 ? -6.196 10.990 2.518 1.00 44.44 189 THR A CA 1
ATOM 1367 C C . THR A 1 189 ? -6.488 9.551 2.964 1.00 44.44 189 THR A C 1
ATOM 1369 O O . THR A 1 189 ? -7.282 8.867 2.321 1.00 44.44 189 THR A O 1
ATOM 1372 N N . LEU A 1 190 ? -5.873 9.091 4.063 1.00 44.69 190 LEU A N 1
ATOM 1373 C CA . LEU A 1 190 ? -6.230 7.831 4.724 1.00 44.69 190 LEU A CA 1
ATOM 1374 C C . LEU A 1 190 ? -7.342 8.067 5.742 1.00 44.69 190 LEU A C 1
ATOM 1376 O O . LEU A 1 190 ? -7.099 8.712 6.763 1.00 44.69 190 LEU A O 1
ATOM 1380 N N . THR A 1 191 ? -8.534 7.514 5.499 1.00 46.69 191 THR A N 1
ATOM 1381 C CA . THR A 1 191 ? -9.639 7.554 6.475 1.00 46.69 191 THR A CA 1
ATOM 1382 C C . THR A 1 191 ? -9.837 6.198 7.140 1.00 46.69 191 THR A C 1
ATOM 1384 O O . THR A 1 191 ? -10.340 5.286 6.480 1.00 46.69 191 THR A O 1
ATOM 1387 N N . ALA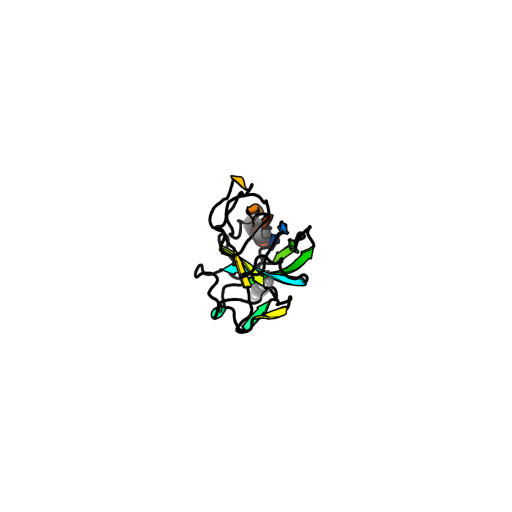 A 1 192 ? -9.535 6.061 8.429 1.00 46.28 192 ALA A N 1
ATOM 1388 C CA . ALA A 1 192 ? -10.004 4.908 9.194 1.00 46.28 192 ALA A CA 1
ATOM 1389 C C . ALA A 1 192 ? -11.483 5.118 9.568 1.00 46.28 192 ALA A C 1
ATOM 1391 O O . ALA A 1 192 ? -11.858 6.177 10.071 1.00 46.28 192 ALA A O 1
ATOM 1392 N N . VAL A 1 193 ? -12.351 4.139 9.326 1.00 54.41 193 VAL A N 1
ATOM 1393 C CA . VAL A 1 193 ? -13.780 4.213 9.678 1.00 54.41 193 VAL A CA 1
ATOM 1394 C C . VAL A 1 193 ? -13.987 3.608 11.073 1.00 54.41 193 VAL A C 1
ATOM 1396 O O . VAL A 1 193 ? -13.631 2.446 11.254 1.00 54.41 193 VAL A O 1
ATOM 1399 N N . PRO A 1 194 ? -14.582 4.328 12.050 1.00 51.19 194 PRO A N 1
ATOM 1400 C CA . PRO A 1 194 ? -14.764 3.804 13.402 1.00 51.19 194 PRO A CA 1
ATOM 1401 C C . PRO A 1 194 ? -15.610 2.535 13.413 1.00 51.19 194 PRO A C 1
ATOM 1403 O O . PRO A 1 194 ? -16.690 2.495 12.812 1.00 51.19 194 PRO A O 1
ATOM 1406 N N . GLU A 1 195 ? -15.164 1.523 14.152 1.00 49.69 195 GLU A N 1
ATOM 1407 C CA . GLU A 1 195 ? -15.881 0.258 14.220 1.00 49.69 195 GLU A CA 1
ATOM 1408 C C . GLU A 1 195 ? -17.313 0.409 14.783 1.00 49.69 195 GLU A C 1
ATOM 1410 O O . GLU A 1 195 ? -17.513 0.948 15.881 1.00 49.69 195 GLU A O 1
ATOM 1415 N N . PRO A 1 196 ? -18.339 -0.162 14.119 1.00 55.28 196 PRO A N 1
ATOM 1416 C CA . PRO A 1 196 ? -19.704 -0.185 14.655 1.00 55.28 196 PRO A CA 1
ATOM 1417 C C . PRO A 1 196 ? -19.841 -0.970 15.975 1.00 55.28 196 PRO A C 1
ATOM 1419 O O . PRO A 1 196 ? -20.791 -0.750 16.734 1.00 55.28 196 PRO A O 1
ATOM 1422 N N . SER A 1 197 ? -18.905 -1.889 16.243 1.00 58.09 197 SER A N 1
ATOM 1423 C CA . SER A 1 197 ? -18.869 -2.813 17.386 1.00 58.09 197 SER A CA 1
ATOM 1424 C C . SER A 1 197 ? -18.977 -2.086 18.733 1.00 58.09 197 SER A C 1
ATOM 1426 O O . SER A 1 197 ? -19.836 -2.417 19.556 1.00 58.09 197 SER A O 1
ATOM 1428 N N . THR A 1 198 ? -18.158 -1.053 18.937 1.00 62.09 198 THR A N 1
ATOM 1429 C CA . THR A 1 198 ? -18.002 -0.345 20.215 1.00 62.09 198 THR A CA 1
ATOM 1430 C C . THR A 1 198 ? -19.295 0.350 20.639 1.00 62.09 198 THR A C 1
ATOM 1432 O O . THR A 1 198 ? -19.743 0.210 21.782 1.00 62.09 198 THR A O 1
ATOM 1435 N N . TYR A 1 199 ? -19.966 1.035 19.710 1.00 64.31 199 TYR A N 1
ATOM 1436 C CA . TYR A 1 199 ? -21.244 1.694 19.986 1.00 64.31 199 TYR A CA 1
ATOM 1437 C C . TYR A 1 199 ? -22.357 0.683 20.291 1.00 64.31 199 TYR A C 1
ATOM 1439 O O . TYR A 1 199 ? -23.126 0.877 21.237 1.00 64.31 199 TYR A O 1
ATOM 1447 N N . VAL A 1 200 ? -22.420 -0.426 19.546 1.00 71.56 200 VAL A N 1
ATOM 1448 C CA . VAL A 1 200 ? -23.410 -1.492 19.771 1.00 71.56 200 VAL A CA 1
ATOM 1449 C C . VAL A 1 200 ? -23.180 -2.194 21.114 1.00 71.56 200 VAL A C 1
ATOM 1451 O O . VAL A 1 200 ? -24.146 -2.437 21.841 1.00 71.56 200 VAL A O 1
ATOM 1454 N N . ALA A 1 201 ? -21.928 -2.458 21.495 1.00 68.81 201 ALA A N 1
ATOM 1455 C CA . ALA A 1 201 ? -21.580 -3.075 22.774 1.00 68.81 201 ALA A CA 1
ATOM 1456 C C . ALA A 1 201 ? -21.978 -2.193 23.971 1.00 68.81 201 ALA A C 1
ATOM 1458 O O . ALA A 1 201 ? -22.640 -2.671 24.898 1.00 68.81 201 ALA A O 1
ATOM 1459 N N . ILE A 1 202 ? -21.655 -0.894 23.933 1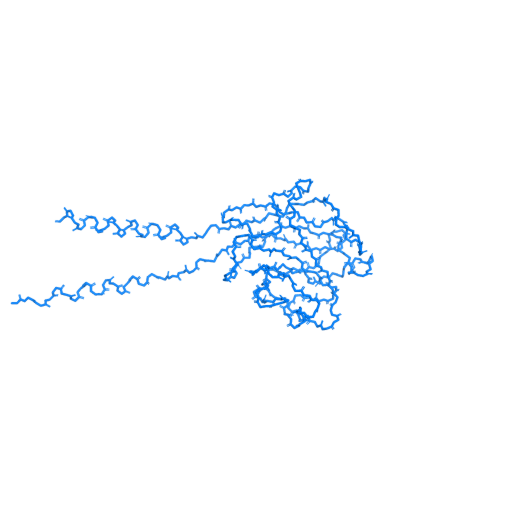.00 74.25 202 ILE A N 1
ATOM 1460 C CA . ILE A 1 202 ? -22.012 0.062 24.996 1.00 74.25 202 ILE A CA 1
ATOM 1461 C C . ILE A 1 202 ? -23.538 0.178 25.136 1.00 74.25 202 ILE A C 1
ATOM 1463 O O . ILE A 1 202 ? -24.066 0.101 26.251 1.00 74.25 202 ILE A O 1
ATOM 1467 N N . VAL A 1 203 ? -24.268 0.302 24.022 1.00 81.19 203 VAL A N 1
ATOM 1468 C CA . VAL A 1 203 ? -25.741 0.365 24.030 1.00 81.19 203 VAL A CA 1
ATOM 1469 C C . VAL A 1 203 ? -26.350 -0.948 24.538 1.00 81.19 203 VAL A C 1
ATOM 1471 O O . VAL A 1 203 ? -27.254 -0.916 25.378 1.00 81.19 203 VAL A O 1
ATOM 1474 N N . GLY A 1 204 ? -25.833 -2.101 24.107 1.00 80.31 204 GLY A N 1
ATOM 1475 C CA . GLY A 1 204 ? -26.282 -3.423 24.554 1.00 80.31 204 GLY A CA 1
ATOM 1476 C C . GLY A 1 204 ? -26.108 -3.632 26.062 1.00 80.31 204 GLY A C 1
ATOM 1477 O O . GLY A 1 204 ? -27.058 -4.019 26.750 1.00 80.31 204 GLY A O 1
ATOM 1478 N N . ILE A 1 205 ? -24.932 -3.293 26.603 1.00 82.94 205 ILE A N 1
ATOM 1479 C CA . ILE A 1 205 ? -24.660 -3.322 28.050 1.00 82.94 205 ILE A CA 1
ATOM 1480 C C . ILE A 1 205 ? -25.591 -2.352 28.793 1.00 82.94 205 ILE A C 1
ATOM 1482 O O . ILE A 1 205 ? -26.156 -2.719 29.826 1.00 82.94 205 ILE A O 1
ATOM 1486 N N . GLY A 1 206 ? -25.825 -1.149 28.256 1.00 87.81 206 GLY A N 1
ATOM 1487 C CA . GLY A 1 206 ? -26.758 -0.172 28.826 1.00 87.81 206 GLY A CA 1
ATOM 1488 C C . GLY A 1 206 ? -28.193 -0.702 28.947 1.00 87.81 206 GLY A C 1
ATOM 1489 O O . GLY A 1 206 ? -28.818 -0.575 30.005 1.00 87.81 206 GLY A O 1
ATOM 1490 N N . VAL A 1 207 ? -28.706 -1.365 27.906 1.00 88.62 207 VAL A N 1
ATOM 1491 C CA . VAL A 1 207 ? -30.044 -1.988 27.908 1.00 88.62 207 VAL A CA 1
ATOM 1492 C C . VAL A 1 207 ? -30.125 -3.149 28.912 1.00 88.62 207 VAL A C 1
ATOM 1494 O O . VAL A 1 207 ? -31.110 -3.260 29.655 1.00 88.62 207 VAL A O 1
ATOM 1497 N N . LEU A 1 208 ? -29.089 -3.987 29.002 1.00 83.56 208 LEU A N 1
ATOM 1498 C CA . LEU A 1 208 ? -29.014 -5.076 29.987 1.00 83.56 208 LEU A CA 1
ATOM 1499 C C . LEU A 1 208 ? -28.962 -4.547 31.431 1.00 83.56 208 LEU A C 1
ATOM 1501 O O . LEU A 1 208 ? -29.692 -5.032 32.299 1.00 83.56 208 LEU A O 1
ATOM 1505 N N . ALA A 1 209 ? -28.176 -3.502 31.692 1.00 88.25 209 ALA A N 1
ATOM 1506 C CA . ALA A 1 209 ? -28.107 -2.856 33.001 1.00 88.25 209 ALA A CA 1
ATOM 1507 C C . ALA A 1 209 ? -29.452 -2.216 33.397 1.00 88.25 209 ALA A C 1
ATOM 1509 O O . ALA A 1 209 ? -29.927 -2.406 34.521 1.00 88.25 209 ALA A O 1
ATOM 1510 N N . PHE A 1 210 ? -30.115 -1.516 32.471 1.00 90.81 210 PHE A N 1
ATOM 1511 C CA . PHE A 1 210 ? -31.414 -0.881 32.714 1.00 90.81 210 PHE A CA 1
ATOM 1512 C C . PHE A 1 210 ? -32.537 -1.898 32.977 1.00 90.81 210 PHE A C 1
ATOM 1514 O O . PHE A 1 210 ? -33.351 -1.716 33.889 1.00 90.81 210 PHE A O 1
ATOM 1521 N N . THR A 1 211 ? -32.577 -2.999 32.222 1.00 89.06 211 THR A N 1
ATOM 1522 C CA . THR A 1 211 ? -33.567 -4.070 32.432 1.00 89.06 211 THR A CA 1
ATOM 1523 C C . THR A 1 211 ? -33.342 -4.802 33.757 1.00 89.06 211 THR A C 1
ATOM 1525 O O . THR A 1 211 ? -34.305 -5.023 34.501 1.00 89.06 211 THR A O 1
ATOM 1528 N N . ALA A 1 212 ? -32.087 -5.086 34.126 1.00 88.56 212 ALA A N 1
ATOM 1529 C CA . ALA A 1 212 ? -31.738 -5.621 35.443 1.00 88.56 212 ALA A CA 1
ATOM 1530 C C . ALA A 1 212 ? -32.122 -4.661 36.587 1.00 88.56 212 ALA A C 1
ATOM 1532 O O . ALA A 1 212 ? -32.654 -5.103 37.609 1.00 88.56 212 ALA A O 1
ATOM 1533 N N . TYR A 1 213 ? -31.917 -3.352 36.409 1.00 91.81 213 TYR A N 1
ATOM 1534 C CA . TYR A 1 213 ? -32.309 -2.326 37.378 1.00 91.81 213 TYR A CA 1
ATOM 1535 C C . TYR A 1 213 ? -33.829 -2.254 37.575 1.00 91.81 213 TYR A C 1
ATOM 1537 O O . TYR A 1 213 ? -34.295 -2.327 38.715 1.00 91.81 213 TYR A O 1
ATOM 1545 N N . ARG A 1 214 ? -34.623 -2.195 36.491 1.00 92.94 214 ARG A N 1
ATOM 1546 C CA . ARG A 1 214 ? -36.097 -2.223 36.586 1.00 92.94 214 ARG A CA 1
ATOM 1547 C C . ARG A 1 214 ? -36.593 -3.460 37.334 1.00 92.94 214 ARG A C 1
ATOM 1549 O O . ARG A 1 214 ? -37.485 -3.336 38.167 1.00 92.94 214 ARG A O 1
ATOM 1556 N N . ARG A 1 215 ? -35.986 -4.626 37.093 1.00 89.25 215 ARG A N 1
ATOM 1557 C CA . ARG A 1 215 ? -36.351 -5.896 37.743 1.00 89.25 215 ARG A CA 1
ATOM 1558 C C . ARG A 1 215 ? -36.008 -5.963 39.240 1.00 89.25 215 ARG A C 1
ATOM 1560 O O . ARG A 1 215 ? -36.532 -6.829 39.925 1.00 89.25 215 ARG A O 1
ATOM 1567 N N . ARG A 1 216 ? -35.148 -5.077 39.758 1.00 85.94 216 ARG A N 1
ATOM 1568 C CA . ARG A 1 216 ? -34.868 -4.947 41.204 1.00 85.94 216 ARG A CA 1
ATOM 1569 C C . ARG A 1 216 ? -35.782 -3.945 41.921 1.00 85.94 216 ARG A C 1
ATOM 1571 O O . ARG A 1 216 ? -35.731 -3.871 43.144 1.00 85.94 216 ARG A O 1
ATOM 1578 N 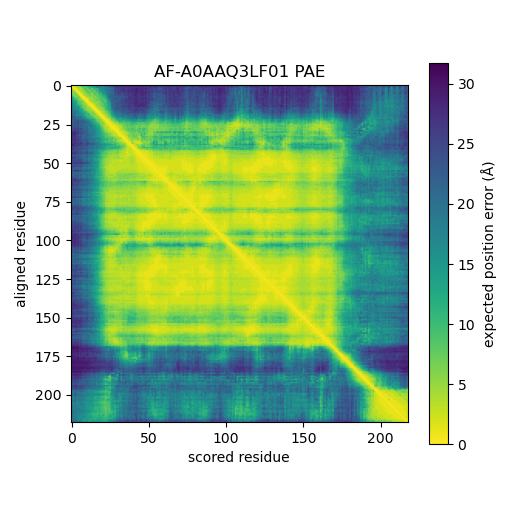N . ARG A 1 217 ? -36.556 -3.143 41.179 1.00 83.25 217 ARG A N 1
ATOM 1579 C CA . ARG A 1 217 ? -37.430 -2.080 41.715 1.00 83.25 217 ARG A CA 1
ATOM 1580 C C . ARG A 1 217 ? -38.929 -2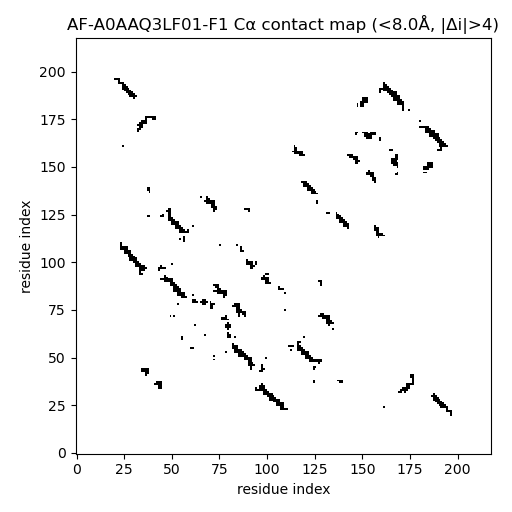.392 41.651 1.00 83.25 217 ARG A C 1
ATOM 1582 O O . ARG A 1 217 ? -39.698 -1.628 42.227 1.00 83.25 217 ARG A O 1
ATOM 1589 N N . ALA A 1 218 ? -39.317 -3.449 40.940 1.00 77.44 218 ALA A N 1
ATOM 1590 C CA . ALA A 1 218 ? -40.680 -3.970 40.845 1.00 77.44 218 ALA A CA 1
ATOM 1591 C C . ALA A 1 218 ? -40.796 -5.287 41.624 1.00 77.44 218 ALA A C 1
ATOM 1593 O O . ALA A 1 218 ? -41.869 -5.498 42.224 1.00 77.44 218 ALA A O 1
#

pLDDT: mean 76.91, std 18.12, range [35.81, 97.94]

Mean predicted aligned error: 11.73 Å

InterPro domains:
  IPR013424 PEP-CTERM protein-sorting domain [PF07589] (192-216)
  IPR013424 PEP-CTERM protein-sorting domain [TIGR02595] (193-217)

Organism: NCBI:txid3080537

Radius of gyration: 23.83 Å; Cα contacts (8 Å, |Δi|>4): 485; chains: 1; bounding box: 65×49×63 Å

Nearest PDB structures (foldseek):
  6kxu-assembly1_A  TM=3.873E-01  e=8.711E-02  Arabidopsis thaliana
  3f05-assembly1_A  TM=2.957E-01  e=2.394E+00  Homo sapiens

Sequence (218 aa):
MNKVRIFIVVSALCAAFAAINTAQAIVSFQGQFANFFESNTTTDLPLGVAGVFVVDKNGDGFGNTTSIVGSVLTTGNSIAGADNEILNVVMSEALDQTGFNISTTAVTLGDGIDVGDEVGFFFFESLIPNATVTIGSEYGFFRTDSVLTASGADAAWVIPSDGSTVNISAFLNSLTPGSGIDDVTFSTTLTAVPEPSTYVAIVGIGVLAFTAYRRRRA